Protein AF-0000000084943148 (afdb_homodimer)

Sequence (348 aa):
MSKEKEITFALPVKDDAKALLDYSKKVGSETDFLSFGAEGLRYSVAQEELFIESLYENENQYMLLAKDGDAIIAVGSIAGSLHTKFSHRGELGISVLKSYWGQGIATVMMEEMLDWVREYSTLSRVELEVVAINKKARHLYEKCGFEEEGRLKNGVKIGDGYEDIVLMAKMIERMSKEKEITFALPVKDDAKALLDYSKKVGSETDFLSFGAEGLRYSVAQEELFIESLYENENQYMLLAKDGDAIIAVGSIAGSLHTKFSHRGELGISVLKSYWGQGIATVMMEEMLDWVREYSTLSRVELEVVAINKKARHLYEKCGFEEEGRLKNGVKIGDGYEDIVLMAKMIER

Secondary structure (DSSP, 8-state):
------EEEE---GGGHHHHHHHHHHHHTT-SSSSS-TT-----HHHHHHHHHHHTT-TTEEEEEEEETTEEEEEEEEEE-SSGGGTTEEEEEEEE-GGGTTSSHHHHHHHHHHHHHHHH---SEEEEEEETT-HHHHHHHHHTT-EEEEEEEEEEEETTEEEEEEEEEEE---/------EEEE---GGGHHHHHHHHHHHHTT-SSSSS-TT-----HHHHHHHHHHHTT-TTEEEEEEEETTEEEEEEEEEE-SSGGGTTEEEEEEEE-GGGTTSSHHHHHHHHHHHHHHHH---SEEEEEEETT-HHHHHHHHHTT-EEEEEEEEEEEETTEEEEEEEEEEE---

Solvent-accessible surface area (backbone atoms only — not comparable to full-atom values): 18738 Å² total; per-residue (Å²): 125,85,72,75,78,64,70,44,76,46,68,76,53,56,87,42,24,57,59,51,48,52,39,34,22,52,44,17,61,68,46,84,78,53,88,44,38,56,78,22,63,94,63,52,53,70,56,39,24,52,50,53,57,51,33,78,75,37,57,40,36,46,56,42,34,32,22,56,79,90,42,69,46,30,45,34,39,31,51,34,44,87,45,79,44,36,33,39,35,24,42,48,49,72,50,62,33,72,94,56,62,93,66,55,57,67,58,54,50,49,53,53,51,51,50,45,39,74,74,65,33,68,41,40,31,42,30,36,76,41,47,59,84,45,54,68,61,51,50,54,41,44,74,72,58,33,39,78,38,32,45,40,77,63,51,31,51,50,92,96,44,62,38,36,25,33,31,31,35,31,78,54,86,129,124,85,72,76,79,65,70,44,75,43,69,76,51,57,86,42,25,58,58,49,46,53,39,35,23,53,43,18,62,71,45,82,77,52,90,46,38,56,77,23,63,94,64,51,55,68,55,39,24,53,47,50,57,50,34,79,75,37,55,39,36,46,55,42,32,32,22,57,76,88,42,69,46,30,45,34,38,32,51,33,44,87,45,79,45,37,32,40,34,23,42,47,50,73,48,63,31,73,94,56,62,92,68,55,56,67,57,53,50,49,54,53,52,52,49,44,39,72,74,65,34,68,41,41,31,41,31,34,76,40,46,60,84,45,53,68,61,52,50,53,42,44,73,71,58,33,39,80,38,29,47,40,78,62,51,31,52,50,92,95,45,63,38,38,25,33,32,31,36,33,77,53,86,128

Radius of gyration: 22.02 Å; Cα contacts (8 Å, |Δi|>4): 675; chains: 2; bounding box: 45×86×47 Å

Structure (mmCIF, N/CA/C/O backbone):
data_AF-0000000084943148-model_v1
#
loop_
_entity.id
_entity.type
_entity.pdbx_description
1 polymer 'Acetyltransferase, GNAT family'
#
loop_
_atom_site.group_PDB
_atom_site.id
_atom_site.type_symbol
_atom_site.label_atom_id
_atom_site.label_alt_id
_atom_site.label_comp_id
_atom_site.label_asym_id
_atom_site.label_entity_id
_atom_site.label_seq_id
_atom_site.pdbx_PDB_ins_code
_atom_site.Cartn_x
_atom_site.Cartn_y
_atom_site.Cartn_z
_atom_site.occupancy
_atom_site.B_iso_or_equiv
_atom_site.auth_seq_id
_atom_site.auth_comp_id
_atom_site.auth_asym_id
_atom_site.auth_atom_id
_atom_site.pdbx_PDB_model_num
ATOM 1 N N . MET A 1 1 ? 0.727 43.719 20.5 1 36 1 MET A N 1
ATOM 2 C CA . MET A 1 1 ? -0.333 42.719 20.609 1 36 1 MET A CA 1
ATOM 3 C C . MET A 1 1 ? 0.003 41.469 19.797 1 36 1 MET A C 1
ATOM 5 O O . MET A 1 1 ? 0.307 41.562 18.609 1 36 1 MET A O 1
ATOM 9 N N . SER A 1 2 ? 0.669 40.469 20.219 1 42.06 2 SER A N 1
ATOM 10 C CA . SER A 1 2 ? 1.187 39.281 19.516 1 42.06 2 SER A CA 1
ATOM 11 C C . SER A 1 2 ? 0.165 38.75 18.531 1 42.06 2 SER A C 1
ATOM 13 O O . SER A 1 2 ? -0.98 38.469 18.906 1 42.06 2 SER A O 1
ATOM 15 N N . LYS A 1 3 ? -0.027 39.281 17.359 1 47.97 3 LYS A N 1
ATOM 16 C CA . LYS A 1 3 ? -1.063 39.094 16.344 1 47.97 3 LYS A CA 1
ATOM 17 C C . LYS A 1 3 ? -1.559 37.656 16.328 1 47.97 3 LYS A C 1
ATOM 19 O O . LYS A 1 3 ? -0.78 36.719 16.094 1 47.97 3 LYS A O 1
ATOM 24 N N . GLU A 1 4 ? -2.479 37.219 17.031 1 53.97 4 GLU A N 1
ATOM 25 C CA . GLU A 1 4 ? -3.117 35.938 17.156 1 53.97 4 GLU A CA 1
ATOM 26 C C . GLU A 1 4 ? -3.258 35.25 15.805 1 53.97 4 GLU A C 1
ATOM 28 O O . GLU A 1 4 ? -3.832 35.812 14.867 1 53.97 4 GLU A O 1
ATOM 33 N N . LYS A 1 5 ? -2.117 34.625 15.32 1 65.06 5 LYS A N 1
ATOM 34 C CA . LYS A 1 5 ? -2.104 33.969 14.016 1 65.06 5 LYS A CA 1
ATOM 35 C C . LYS A 1 5 ? -3.41 33.219 13.766 1 65.06 5 LYS A C 1
ATOM 37 O O . LYS A 1 5 ? -3.854 32.438 14.602 1 65.06 5 LYS A O 1
ATOM 42 N N . GLU A 1 6 ? -4.199 33.781 13 1 87.44 6 GLU A N 1
ATOM 43 C CA . GLU A 1 6 ? -5.469 33.125 12.695 1 87.44 6 GLU A CA 1
ATOM 44 C C . GLU A 1 6 ? -5.277 31.984 11.695 1 87.44 6 GLU A C 1
ATOM 46 O O . GLU A 1 6 ? -5.141 32.219 10.492 1 87.44 6 GLU A O 1
ATOM 51 N N . ILE A 1 7 ? -4.996 30.844 12.141 1 95 7 ILE A N 1
ATOM 52 C CA .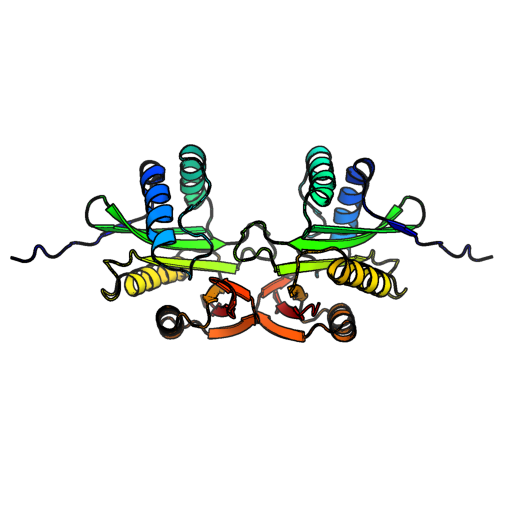 ILE A 1 7 ? -4.883 29.656 11.312 1 95 7 ILE A CA 1
ATOM 53 C C . ILE A 1 7 ? -6.262 29.266 10.773 1 95 7 ILE A C 1
ATOM 55 O O . ILE A 1 7 ? -7.242 29.25 11.523 1 95 7 ILE A O 1
ATOM 59 N N . THR A 1 8 ? -6.359 29.156 9.453 1 96.88 8 THR A N 1
ATOM 60 C CA . THR A 1 8 ? -7.605 28.734 8.82 1 96.88 8 THR A CA 1
ATOM 61 C C . THR A 1 8 ? -7.461 27.344 8.211 1 96.88 8 THR A C 1
ATOM 63 O O . THR A 1 8 ? -6.355 26.922 7.848 1 96.88 8 THR A O 1
ATOM 66 N N . PHE A 1 9 ? -8.555 26.625 8.133 1 97.75 9 PHE A N 1
ATOM 67 C CA . PHE A 1 9 ? -8.617 25.297 7.516 1 97.75 9 PHE A CA 1
ATOM 68 C C . PHE A 1 9 ? -9.5 25.328 6.273 1 97.75 9 PHE A C 1
ATOM 70 O O . PHE A 1 9 ? -10.586 25.922 6.293 1 97.75 9 PHE A O 1
ATOM 77 N N . ALA A 1 10 ? -9.016 24.766 5.223 1 97.19 10 ALA A N 1
ATOM 78 C CA . ALA A 1 10 ? -9.75 24.859 3.965 1 97.19 10 ALA A CA 1
ATOM 79 C C . ALA A 1 10 ? -9.453 23.656 3.07 1 97.19 10 ALA A C 1
ATOM 81 O O . ALA A 1 10 ? -8.414 23 3.219 1 97.19 10 ALA A O 1
ATOM 82 N N . LEU A 1 11 ? -10.359 23.375 2.148 1 97.81 11 LEU A N 1
ATOM 83 C CA . LEU A 1 11 ? -10.094 22.438 1.07 1 97.81 11 LEU A CA 1
ATOM 84 C C . LEU A 1 11 ? -9.172 23.047 0.021 1 97.81 11 LEU A C 1
ATOM 86 O O . LEU A 1 11 ? -9.242 24.25 -0.237 1 97.81 11 LEU A O 1
ATOM 90 N N . PRO A 1 12 ? -8.32 22.219 -0.543 1 98.31 12 PRO A N 1
ATOM 91 C CA . PRO A 1 12 ? -7.449 22.781 -1.576 1 98.31 12 PRO A CA 1
ATOM 92 C C . PRO A 1 12 ? -8.211 23.156 -2.848 1 98.31 12 PRO A C 1
ATOM 94 O O . PRO A 1 12 ? -9.242 22.562 -3.152 1 98.31 12 PRO A O 1
ATOM 97 N N . VAL A 1 13 ? -7.719 24.156 -3.516 1 97 13 VAL A N 1
ATOM 98 C CA . VAL A 1 13 ? -8.164 24.516 -4.859 1 97 13 VAL A CA 1
ATOM 99 C C . VAL A 1 13 ? -6.992 24.406 -5.836 1 97 13 VAL A C 1
ATOM 101 O O . VAL A 1 13 ? -5.832 24.312 -5.418 1 97 13 VAL A O 1
ATOM 104 N N . LYS A 1 14 ? -7.305 24.406 -7.086 1 96.19 14 LYS A N 1
ATOM 105 C CA . LYS A 1 14 ? -6.293 24.203 -8.125 1 96.19 14 LYS A CA 1
ATOM 106 C C . LYS A 1 14 ? -5.133 25.188 -7.953 1 96.19 14 LYS A C 1
ATOM 108 O O . LYS A 1 14 ? -3.979 24.828 -8.203 1 96.19 14 LYS A O 1
ATOM 113 N N . ASP A 1 15 ? -5.383 26.375 -7.523 1 96.44 15 ASP A N 1
ATOM 114 C CA . ASP A 1 15 ? -4.375 27.422 -7.406 1 96.44 15 ASP A CA 1
ATOM 115 C C . ASP A 1 15 ? -3.438 27.156 -6.23 1 96.44 15 ASP A C 1
ATOM 117 O O . ASP A 1 15 ? -2.393 27.797 -6.102 1 96.44 15 ASP A O 1
ATOM 121 N N . ASP A 1 16 ? -3.746 26.141 -5.426 1 98 16 ASP A N 1
ATOM 122 C CA . ASP A 1 16 ? -2.896 25.766 -4.301 1 98 16 ASP A CA 1
ATOM 123 C C . ASP A 1 16 ? -1.789 24.812 -4.738 1 98 16 ASP A C 1
ATOM 125 O O . ASP A 1 16 ? -0.881 24.5 -3.963 1 98 16 ASP A O 1
ATOM 129 N N . ALA A 1 17 ? -1.769 24.359 -5.984 1 98.31 17 ALA A N 1
ATOM 130 C CA . ALA A 1 17 ? -0.923 23.266 -6.453 1 98.31 17 ALA A CA 1
ATOM 131 C C . ALA A 1 17 ? 0.553 23.578 -6.223 1 98.31 17 ALA A C 1
ATOM 133 O O . ALA A 1 17 ? 1.275 22.781 -5.617 1 98.31 17 ALA A O 1
ATOM 134 N N . LYS A 1 18 ? 0.967 24.734 -6.645 1 98 18 LYS A N 1
ATOM 135 C CA . LYS A 1 18 ? 2.373 25.094 -6.492 1 98 18 LYS A CA 1
ATOM 136 C C . LYS A 1 18 ? 2.758 25.203 -5.016 1 98 18 LYS A C 1
ATOM 138 O O . LYS A 1 18 ? 3.812 24.703 -4.613 1 98 18 LYS A O 1
ATOM 143 N N . ALA A 1 19 ? 1.963 25.844 -4.254 1 98.25 19 ALA A N 1
ATOM 144 C CA . ALA A 1 19 ? 2.229 26 -2.828 1 98.25 19 ALA A CA 1
ATOM 145 C C . ALA A 1 19 ? 2.281 24.656 -2.119 1 98.25 19 ALA A C 1
ATOM 147 O O . ALA A 1 19 ? 3.062 24.469 -1.185 1 98.25 19 ALA A O 1
ATOM 148 N N . LEU A 1 20 ? 1.466 23.75 -2.561 1 98.5 20 LEU A N 1
ATOM 149 C CA . LEU A 1 20 ? 1.449 22.406 -1.987 1 98.5 20 LEU A CA 1
ATOM 150 C C . LEU A 1 20 ? 2.758 21.672 -2.271 1 98.5 20 LEU A C 1
ATOM 152 O O . LEU A 1 20 ? 3.307 21.016 -1.39 1 98.5 20 LEU A O 1
ATOM 156 N N . LEU A 1 21 ? 3.211 21.781 -3.469 1 98.31 21 LEU A N 1
ATOM 157 C CA . LEU A 1 21 ? 4.469 21.141 -3.838 1 98.31 21 LEU A CA 1
ATOM 158 C C . LEU A 1 21 ? 5.637 21.75 -3.078 1 98.31 21 LEU A C 1
ATOM 160 O O . LEU A 1 21 ? 6.527 21.047 -2.613 1 98.31 21 LEU A O 1
ATOM 164 N N . ASP A 1 22 ? 5.613 23.078 -2.939 1 98 22 ASP A N 1
ATOM 165 C CA . ASP A 1 22 ? 6.637 23.75 -2.146 1 98 22 ASP A CA 1
ATOM 166 C C . ASP A 1 22 ? 6.574 23.312 -0.685 1 98 22 ASP A C 1
ATOM 168 O O . ASP A 1 22 ? 7.613 23.094 -0.057 1 98 22 ASP A O 1
ATOM 172 N N . TYR A 1 23 ? 5.41 23.25 -0.218 1 98.62 23 TYR A N 1
ATOM 173 C CA . TYR A 1 23 ? 5.195 22.766 1.142 1 98.62 23 TYR A CA 1
ATOM 174 C C . TYR A 1 23 ? 5.809 21.375 1.332 1 98.62 23 TYR A C 1
ATOM 176 O O . TYR A 1 23 ? 6.469 21.125 2.342 1 98.62 23 TYR A O 1
ATOM 184 N N . SER A 1 24 ? 5.543 20.453 0.374 1 98.38 24 SER A N 1
ATOM 185 C CA . SER A 1 24 ? 6.031 19.078 0.496 1 98.38 24 SER A CA 1
ATOM 186 C C . SER A 1 24 ? 7.555 19.047 0.594 1 98.38 24 SER A C 1
ATOM 188 O O . SER A 1 24 ? 8.117 18.25 1.353 1 98.38 24 SER A O 1
ATOM 190 N N . LYS A 1 25 ? 8.25 19.906 -0.114 1 97.94 25 LYS A N 1
ATOM 191 C CA . LYS A 1 25 ? 9.711 19.984 -0.043 1 97.94 25 LYS A CA 1
ATOM 192 C C . LYS A 1 25 ? 10.172 20.469 1.328 1 97.94 25 LYS A C 1
ATOM 194 O O . LYS A 1 25 ? 11.102 19.906 1.912 1 97.94 25 LYS A O 1
ATOM 199 N N . LYS A 1 26 ? 9.484 21.453 1.778 1 98.44 26 LYS A N 1
ATOM 200 C CA . LYS A 1 26 ? 9.852 22.047 3.066 1 98.44 26 LYS A CA 1
ATOM 201 C C . LYS A 1 26 ? 9.625 21.047 4.203 1 98.44 26 LYS A C 1
ATOM 203 O O . LYS A 1 26 ? 10.547 20.75 4.969 1 98.44 26 LYS A O 1
ATOM 208 N N . VAL A 1 27 ? 8.453 20.547 4.27 1 98.5 27 VAL A N 1
ATOM 209 C CA . VAL A 1 27 ? 8.133 19.656 5.379 1 98.5 27 VAL A CA 1
ATOM 210 C C . VAL A 1 27 ? 8.961 18.375 5.266 1 98.5 27 VAL A C 1
ATOM 212 O O . VAL A 1 27 ? 9.367 17.797 6.281 1 98.5 27 VAL A O 1
ATOM 215 N N . GLY A 1 28 ? 9.211 17.875 4.051 1 97.62 28 GLY A N 1
ATOM 216 C CA . GLY A 1 28 ? 10.039 16.703 3.826 1 97.62 28 GLY A CA 1
ATOM 217 C C . GLY A 1 28 ? 11.461 16.875 4.332 1 97.62 28 GLY A C 1
ATOM 218 O O . GLY A 1 28 ? 12.141 15.898 4.645 1 97.62 28 GLY A O 1
ATOM 219 N N . SER A 1 29 ? 11.914 18.078 4.426 1 97.44 29 SER A N 1
ATOM 220 C CA . SER A 1 29 ? 13.266 18.375 4.887 1 97.44 29 SER A CA 1
ATOM 221 C C . SER A 1 29 ? 13.312 18.531 6.402 1 97.44 29 SER A C 1
ATOM 223 O O . SER A 1 29 ? 14.391 18.625 6.988 1 97.44 29 SER A O 1
ATOM 225 N N . GLU A 1 30 ? 12.172 18.5 7.031 1 98.06 30 GLU A N 1
ATOM 226 C CA . GLU A 1 30 ? 12.117 18.875 8.445 1 98.06 30 GLU A CA 1
ATOM 227 C C . GLU A 1 30 ? 11.953 17.641 9.32 1 98.06 30 GLU A C 1
ATOM 229 O O . GLU A 1 30 ? 12.055 17.719 10.547 1 98.06 30 GLU A O 1
ATOM 234 N N . THR A 1 31 ? 11.672 16.5 8.742 1 96 31 THR A N 1
ATOM 235 C CA . THR A 1 31 ? 11.453 15.297 9.523 1 96 31 THR A CA 1
ATOM 236 C C . THR A 1 31 ? 11.766 14.055 8.703 1 96 31 THR A C 1
ATOM 238 O O . THR A 1 31 ? 11.68 14.078 7.473 1 96 31 THR A O 1
ATOM 241 N N . ASP A 1 32 ? 12.047 12.945 9.375 1 94.75 32 ASP A N 1
ATOM 242 C CA . ASP A 1 32 ? 12.328 11.672 8.719 1 94.75 32 ASP A CA 1
ATOM 243 C C . ASP A 1 32 ? 11.102 10.758 8.742 1 94.75 32 ASP A C 1
ATOM 245 O O . ASP A 1 32 ? 11.172 9.602 8.32 1 94.75 32 ASP A O 1
ATOM 249 N N . PHE A 1 33 ? 9.961 11.242 9.125 1 96.44 33 PHE A N 1
ATOM 250 C CA . PHE A 1 33 ? 8.828 10.359 9.406 1 96.44 33 PHE A CA 1
ATOM 251 C C . PHE A 1 33 ? 7.828 10.375 8.258 1 96.44 33 PHE A C 1
ATOM 253 O O . PHE A 1 33 ? 6.766 9.758 8.344 1 96.44 33 PHE A O 1
ATOM 260 N N . LEU A 1 34 ? 8.188 11.055 7.215 1 96.69 34 LEU A N 1
ATOM 261 C CA . LEU A 1 34 ? 7.336 11.078 6.035 1 96.69 34 LEU A CA 1
ATOM 262 C C . LEU A 1 34 ? 7.836 10.094 4.984 1 96.69 34 LEU A C 1
ATOM 264 O O . LEU A 1 34 ? 8.977 9.617 5.062 1 96.69 34 LEU A O 1
ATOM 268 N N . SER A 1 35 ? 6.949 9.781 4.055 1 95 35 SER A N 1
ATOM 269 C CA . SER A 1 35 ? 7.293 8.82 3.012 1 95 35 SER A CA 1
ATOM 270 C C . SER A 1 35 ? 8.258 9.422 1.998 1 95 35 SER A C 1
ATOM 272 O O . SER A 1 35 ? 8.852 8.703 1.191 1 95 35 SER A O 1
ATOM 274 N N . PHE A 1 36 ? 8.391 10.719 1.979 1 94.38 36 PHE A N 1
ATOM 275 C CA . PHE A 1 36 ? 9.305 11.445 1.106 1 94.38 36 PHE A CA 1
ATOM 276 C C . PHE A 1 36 ? 10.234 12.336 1.919 1 94.38 36 PHE A C 1
ATOM 278 O O . PHE A 1 36 ? 10.008 12.562 3.109 1 94.38 36 PHE A O 1
ATOM 285 N N . GLY A 1 37 ? 11.32 12.758 1.29 1 94.44 37 GLY A N 1
ATOM 286 C CA . GLY A 1 37 ? 12.281 13.648 1.925 1 94.44 37 GLY A CA 1
ATOM 287 C C . GLY A 1 37 ? 12.273 15.047 1.335 1 94.44 37 GLY A C 1
ATOM 288 O O . GLY A 1 37 ? 11.219 15.57 0.97 1 94.44 37 GLY A O 1
ATOM 289 N N . ALA A 1 38 ? 13.461 15.648 1.31 1 95.19 38 ALA A N 1
ATOM 290 C CA . ALA A 1 38 ? 13.641 17.031 0.897 1 95.19 38 ALA A CA 1
ATOM 291 C C . ALA A 1 38 ? 13.281 17.219 -0.575 1 95.19 38 ALA A C 1
ATOM 293 O O . ALA A 1 38 ? 13.062 18.344 -1.03 1 95.19 38 ALA A O 1
ATOM 294 N N . GLU A 1 39 ? 13.281 16.078 -1.293 1 94 39 GLU A N 1
ATOM 295 C CA . GLU A 1 39 ? 12.906 16.141 -2.703 1 94 39 GLU A CA 1
ATOM 296 C C . GLU A 1 39 ? 11.422 16.453 -2.865 1 94 39 GLU A C 1
ATOM 298 O O . GLU A 1 39 ? 10.977 16.859 -3.939 1 94 39 GLU A O 1
ATOM 303 N N . GLY A 1 40 ? 10.633 16.297 -1.789 1 95.56 40 GLY A N 1
ATOM 304 C CA . GLY A 1 40 ? 9.195 16.5 -1.852 1 95.56 40 GLY A CA 1
ATOM 305 C C . GLY A 1 40 ? 8.492 15.523 -2.773 1 95.56 40 GLY A C 1
ATOM 306 O O . GLY A 1 40 ? 9.016 14.438 -3.045 1 95.56 40 GLY A O 1
ATOM 307 N N . LEU A 1 41 ? 7.215 15.844 -3.088 1 94.19 41 LEU A N 1
ATOM 308 C CA . LEU A 1 41 ? 6.445 15.055 -4.047 1 94.19 41 LEU A CA 1
ATOM 309 C C . LEU A 1 41 ? 6.918 15.312 -5.473 1 94.19 41 LEU A C 1
ATOM 311 O O . LEU A 1 41 ? 7.168 16.469 -5.848 1 94.19 41 LEU A O 1
ATOM 315 N N . ARG A 1 42 ? 7.109 14.305 -6.238 1 89.56 42 ARG A N 1
ATOM 316 C CA . ARG A 1 42 ? 7.676 14.406 -7.582 1 89.56 42 ARG A CA 1
ATOM 317 C C . ARG A 1 42 ? 6.578 14.547 -8.633 1 89.56 42 ARG A C 1
ATOM 319 O O . ARG A 1 42 ? 6.496 13.742 -9.562 1 89.56 42 ARG A O 1
ATOM 326 N N . TYR A 1 43 ? 5.789 15.531 -8.492 1 95.69 43 TYR A N 1
ATOM 327 C CA . TYR A 1 43 ? 4.734 15.859 -9.445 1 95.69 43 TYR A CA 1
ATOM 328 C C . TYR A 1 43 ? 4.965 17.234 -10.07 1 95.69 43 TYR A C 1
ATOM 330 O O . TYR A 1 43 ? 5.594 18.094 -9.461 1 95.69 43 TYR A O 1
ATOM 338 N N . SER A 1 44 ? 4.508 17.406 -11.25 1 97.5 44 SER A N 1
ATOM 339 C CA . SER A 1 44 ? 4.422 18.734 -11.82 1 97.5 44 SER A CA 1
ATOM 340 C C . SER A 1 44 ? 3.24 19.516 -11.242 1 97.5 44 SER A C 1
ATOM 342 O O . SER A 1 44 ? 2.322 18.922 -10.672 1 97.5 44 SER A O 1
ATOM 344 N N . VAL A 1 45 ? 3.311 20.844 -11.398 1 98 45 VAL A N 1
ATOM 345 C CA . VAL A 1 45 ? 2.201 21.672 -10.945 1 98 45 VAL A CA 1
ATOM 346 C C . VAL A 1 45 ? 0.914 21.25 -11.648 1 98 45 VAL A C 1
ATOM 348 O O . VAL A 1 45 ? -0.14 21.141 -11.016 1 98 45 VAL A O 1
ATOM 351 N N . ALA A 1 46 ? 0.995 20.922 -12.945 1 98.06 46 ALA A N 1
ATOM 352 C CA . ALA A 1 46 ? -0.166 20.484 -13.711 1 98.06 46 ALA A CA 1
ATOM 353 C C . ALA A 1 46 ? -0.715 19.172 -13.164 1 98.06 46 ALA A C 1
ATOM 355 O O . ALA A 1 46 ? -1.931 18.984 -13.062 1 98.06 46 ALA A O 1
ATOM 356 N N . GLN A 1 47 ? 0.13 18.25 -12.836 1 97.75 47 GLN A N 1
ATOM 357 C CA . GLN A 1 47 ? -0.277 16.969 -12.25 1 97.75 47 GLN A CA 1
ATOM 358 C C . GLN A 1 47 ? -0.959 17.172 -10.898 1 97.75 47 GLN A C 1
ATOM 360 O O . GLN A 1 47 ? -1.967 16.531 -10.602 1 97.75 47 GLN A O 1
ATOM 365 N N . GLU A 1 48 ? -0.355 18.078 -10.117 1 97.94 48 GLU A N 1
ATOM 366 C CA . GLU A 1 48 ? -0.942 18.375 -8.812 1 97.94 48 GLU A CA 1
ATOM 367 C C . GLU A 1 48 ? -2.311 19.031 -8.961 1 97.94 48 GLU A C 1
ATOM 369 O O . GLU A 1 48 ? -3.223 18.75 -8.18 1 97.94 48 GLU A O 1
ATOM 374 N N . GLU A 1 49 ? -2.471 19.906 -9.891 1 98.06 49 GLU A N 1
ATOM 375 C CA . GLU A 1 49 ? -3.766 20.531 -10.164 1 98.06 49 GLU A CA 1
ATOM 376 C C . GLU A 1 49 ? -4.82 19.469 -10.492 1 98.06 49 GLU A C 1
ATOM 378 O O . GLU A 1 49 ? -5.938 19.516 -9.969 1 98.06 49 GLU A O 1
ATOM 383 N N . LEU A 1 50 ? -4.469 18.578 -11.344 1 97.25 50 LEU A N 1
ATOM 384 C CA . LEU A 1 50 ? -5.387 17.516 -11.727 1 97.25 50 LEU A CA 1
ATOM 385 C C . LEU A 1 50 ? -5.727 16.641 -10.523 1 97.25 50 LEU A C 1
ATOM 387 O O . LEU A 1 50 ? -6.871 16.203 -10.367 1 97.25 50 LEU A O 1
ATOM 391 N N . PHE A 1 51 ? -4.719 16.438 -9.766 1 97.25 51 PHE A N 1
ATOM 392 C CA . PHE A 1 51 ? -4.941 15.641 -8.562 1 97.25 51 PHE A CA 1
ATOM 393 C C . PHE A 1 51 ? -5.945 16.328 -7.641 1 97.25 51 PHE A C 1
ATOM 395 O O . PHE A 1 51 ? -6.902 15.695 -7.184 1 97.25 51 PHE A O 1
ATOM 402 N N . ILE A 1 52 ? -5.734 17.594 -7.379 1 97.81 52 ILE A N 1
ATOM 403 C CA . ILE A 1 52 ? -6.621 18.359 -6.52 1 97.81 52 ILE A CA 1
ATOM 404 C C . ILE A 1 52 ? -8.055 18.281 -7.051 1 97.81 52 ILE A C 1
ATOM 406 O O . ILE A 1 52 ? -8.992 18.047 -6.285 1 97.81 52 ILE A O 1
ATOM 410 N N . GLU A 1 53 ? -8.227 18.359 -8.297 1 96.38 53 GLU A N 1
ATOM 411 C CA . GLU A 1 53 ? -9.555 18.281 -8.906 1 96.38 53 GLU A CA 1
ATOM 412 C C . GLU A 1 53 ? -10.18 16.906 -8.703 1 96.38 53 GLU A C 1
ATOM 414 O O . GLU A 1 53 ? -11.383 16.797 -8.477 1 96.38 53 GLU A O 1
ATOM 419 N N . SER A 1 54 ? -9.398 15.914 -8.758 1 95.75 54 SER A N 1
ATOM 420 C CA . SER A 1 54 ? -9.898 14.547 -8.648 1 95.75 54 SER A CA 1
ATOM 421 C C . SER A 1 54 ? -10.414 14.25 -7.246 1 95.75 54 SER A C 1
ATOM 423 O O . SER A 1 54 ? -11.211 13.328 -7.055 1 95.75 54 SER A O 1
ATOM 425 N N . LEU A 1 55 ? -9.898 15 -6.305 1 95.88 55 LEU A N 1
ATOM 426 C CA . LEU A 1 55 ? -10.32 14.812 -4.922 1 95.88 55 LEU A CA 1
ATOM 427 C C . LEU A 1 55 ? -11.836 14.969 -4.789 1 95.88 55 LEU A C 1
ATOM 429 O O . LEU A 1 55 ? -12.477 14.25 -4.023 1 95.88 55 LEU A O 1
ATOM 433 N N . TYR A 1 56 ? -12.375 15.812 -5.523 1 93.62 56 TYR A N 1
ATOM 434 C CA . TYR A 1 56 ? -13.773 16.203 -5.379 1 93.62 56 TYR A CA 1
ATOM 435 C C . TYR A 1 56 ? -14.688 15.266 -6.16 1 93.62 56 TYR A C 1
ATOM 437 O O . TYR A 1 56 ? -15.914 15.344 -6.051 1 93.62 56 TYR A O 1
ATOM 445 N N . GLU A 1 57 ? -14.109 14.383 -6.832 1 93.44 57 GLU A N 1
ATOM 446 C CA . GLU A 1 57 ? -14.875 13.422 -7.621 1 93.44 57 GLU A CA 1
ATOM 447 C C . GLU A 1 57 ? -14.984 12.078 -6.906 1 93.44 57 GLU A C 1
ATOM 449 O O . GLU A 1 57 ? -15.648 11.164 -7.395 1 93.44 57 GLU A O 1
ATOM 454 N N . ASN A 1 58 ? -14.344 11.953 -5.84 1 94 58 ASN A N 1
ATOM 455 C CA . ASN A 1 58 ? -14.289 10.68 -5.121 1 94 58 ASN A CA 1
ATOM 456 C C . ASN A 1 58 ? -14.773 10.828 -3.684 1 94 58 ASN A C 1
ATOM 458 O O . ASN A 1 58 ? -14.383 11.766 -2.986 1 94 58 ASN A O 1
ATOM 462 N N . GLU A 1 59 ? -15.492 9.922 -3.236 1 96.19 59 GLU A N 1
ATOM 463 C CA . GLU A 1 59 ? -16.062 9.984 -1.894 1 96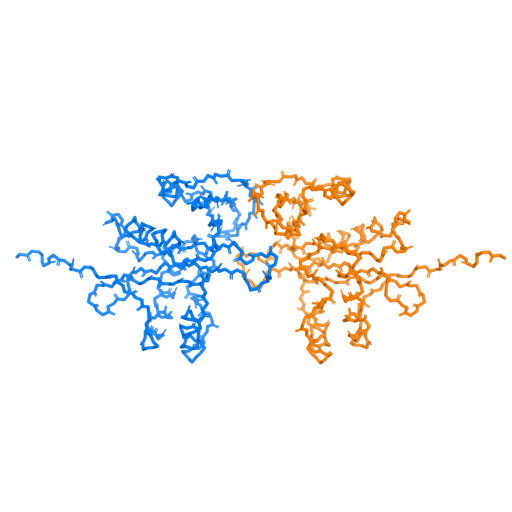.19 59 GLU A CA 1
ATOM 464 C C . GLU A 1 59 ? -15.141 9.32 -0.872 1 96.19 59 GLU A C 1
ATOM 466 O O . GLU A 1 59 ? -15.484 9.219 0.307 1 96.19 59 GLU A O 1
ATOM 471 N N . ASN A 1 60 ? -14.023 8.812 -1.32 1 98 60 ASN A N 1
ATOM 472 C CA . ASN A 1 60 ? -13.094 8.203 -0.377 1 98 60 ASN A CA 1
ATOM 473 C C . ASN A 1 60 ? -11.727 8.883 -0.419 1 98 60 ASN A C 1
ATOM 475 O O . ASN A 1 60 ? -10.727 8.297 -0.002 1 98 60 ASN A O 1
ATOM 479 N N . GLN A 1 61 ? -11.688 10.047 -1.031 1 98 61 GLN A N 1
ATOM 480 C CA . GLN A 1 61 ? -10.492 10.883 -1.06 1 98 61 GLN A CA 1
ATOM 481 C C . GLN A 1 61 ? -10.766 12.258 -0.465 1 98 61 GLN A C 1
ATOM 483 O O . GLN A 1 61 ? -11.82 12.844 -0.713 1 98 61 GLN A O 1
ATOM 488 N N . TYR A 1 62 ? -9.805 12.719 0.32 1 98.19 62 TYR A N 1
ATOM 489 C CA . TYR A 1 62 ? -9.992 13.984 1.027 1 98.19 62 TYR A CA 1
ATOM 490 C C . TYR A 1 62 ? -8.648 14.641 1.328 1 98.19 62 TYR A C 1
ATOM 492 O O . TYR A 1 62 ? -7.645 13.953 1.535 1 98.19 62 TYR A O 1
ATOM 500 N N . MET A 1 63 ? -8.633 15.945 1.29 1 98.75 63 MET A N 1
ATOM 501 C CA . MET A 1 63 ? -7.465 16.703 1.714 1 98.75 63 MET A CA 1
ATOM 502 C C . MET A 1 63 ? -7.879 17.984 2.432 1 98.75 63 MET A C 1
ATOM 504 O O . MET A 1 63 ? -8.812 18.656 2.01 1 98.75 63 MET A O 1
ATOM 508 N N . LEU A 1 64 ? -7.203 18.266 3.482 1 98.75 64 LEU A N 1
ATOM 509 C CA . LEU A 1 64 ? -7.434 19.469 4.293 1 98.75 64 LEU A CA 1
ATOM 510 C C . LEU A 1 64 ? -6.141 20.25 4.484 1 98.75 64 LEU A C 1
ATOM 512 O O . LEU A 1 64 ? -5.094 19.672 4.785 1 98.75 64 LEU A O 1
ATOM 516 N N . LEU A 1 65 ? -6.246 21.531 4.246 1 98.81 65 LEU A N 1
ATOM 517 C CA . LEU A 1 65 ? -5.102 22.422 4.453 1 98.81 65 LEU A CA 1
ATOM 518 C C . LEU A 1 65 ? -5.293 23.266 5.707 1 98.81 65 LEU A C 1
ATOM 520 O O . LEU A 1 65 ? -6.402 23.734 5.988 1 98.81 65 LEU A O 1
ATOM 524 N N . ALA A 1 66 ? -4.258 23.438 6.438 1 98.75 66 ALA A N 1
ATOM 525 C CA . ALA A 1 66 ? -4.164 24.547 7.387 1 98.75 66 ALA A CA 1
ATOM 526 C C . ALA A 1 66 ? -3.307 25.672 6.828 1 98.75 66 ALA A C 1
ATOM 528 O O . ALA A 1 66 ? -2.227 25.422 6.281 1 98.75 66 ALA A O 1
ATOM 529 N N . LYS A 1 67 ? -3.793 26.875 6.992 1 98 67 LYS A N 1
ATOM 530 C CA . LYS A 1 67 ? -3.098 28.016 6.418 1 98 67 LYS A CA 1
ATOM 531 C C . LYS A 1 67 ? -2.887 29.109 7.461 1 98 67 LYS A C 1
ATOM 533 O O . LYS A 1 67 ? -3.77 29.375 8.281 1 98 67 LYS A O 1
ATOM 538 N N . ASP A 1 68 ? -1.733 29.641 7.48 1 97.06 68 ASP A N 1
ATOM 539 C CA . ASP A 1 68 ? -1.418 30.922 8.133 1 97.06 68 ASP A CA 1
ATOM 540 C C . ASP A 1 68 ? -1.305 32.031 7.109 1 97.06 68 ASP A C 1
ATOM 542 O O . ASP A 1 68 ? -0.274 32.188 6.449 1 97.06 68 ASP A O 1
ATOM 546 N N . GLY A 1 69 ? -2.381 32.812 7.004 1 92.62 69 GLY A N 1
ATOM 547 C CA . GLY A 1 69 ? -2.5 33.656 5.824 1 92.62 69 GLY A CA 1
ATOM 548 C C . GLY A 1 69 ? -2.586 32.844 4.531 1 92.62 69 GLY A C 1
ATOM 549 O O . GLY A 1 69 ? -3.451 31.984 4.383 1 92.62 69 GLY A O 1
ATOM 550 N N . ASP A 1 70 ? -1.63 33.062 3.641 1 90.5 70 ASP A N 1
ATOM 551 C CA . ASP A 1 70 ? -1.646 32.375 2.361 1 90.5 70 ASP A CA 1
ATOM 552 C C . ASP A 1 70 ? -0.696 31.172 2.385 1 90.5 70 ASP A C 1
ATOM 554 O O . ASP A 1 70 ? -0.682 30.359 1.45 1 90.5 70 ASP A O 1
ATOM 558 N N . ALA A 1 71 ? -0.035 31.047 3.469 1 96.12 71 ALA A N 1
ATOM 559 C CA . ALA A 1 71 ? 0.971 30 3.543 1 96.12 71 ALA A CA 1
ATOM 560 C C . ALA A 1 71 ? 0.359 28.688 4.035 1 96.12 71 ALA A C 1
ATOM 562 O O . ALA A 1 71 ? -0.326 28.672 5.062 1 96.12 71 ALA A O 1
ATOM 563 N N . ILE A 1 72 ? 0.536 27.641 3.307 1 98.56 72 ILE A N 1
ATOM 564 C CA . ILE A 1 72 ? 0.157 26.312 3.781 1 98.56 72 ILE A CA 1
ATOM 565 C C . ILE A 1 72 ? 1.12 25.859 4.875 1 98.56 72 ILE A C 1
ATOM 567 O O . ILE A 1 72 ? 2.334 25.812 4.664 1 98.56 72 ILE A O 1
ATOM 571 N N . ILE A 1 73 ? 0.583 25.484 6.043 1 98.56 73 ILE A N 1
ATOM 572 C CA . ILE A 1 73 ? 1.468 25.172 7.16 1 98.56 73 ILE A CA 1
ATOM 573 C C . ILE A 1 73 ? 1.239 23.734 7.613 1 98.56 73 ILE A C 1
ATOM 575 O O . ILE A 1 73 ? 2.025 23.188 8.391 1 98.56 73 ILE A O 1
ATOM 579 N N . ALA A 1 74 ? 0.168 23.109 7.156 1 98.88 74 ALA A N 1
ATOM 580 C CA . ALA A 1 74 ? -0.124 21.703 7.426 1 98.88 74 ALA A CA 1
ATOM 581 C C . ALA A 1 74 ? -1.013 21.109 6.34 1 98.88 74 ALA A C 1
ATOM 583 O O . ALA A 1 74 ? -1.796 21.828 5.707 1 98.88 74 ALA A O 1
ATOM 584 N N . VAL A 1 75 ? -0.838 19.859 6.102 1 98.81 75 VAL A N 1
ATOM 585 C CA . VAL A 1 75 ? -1.646 19.125 5.133 1 98.81 75 VAL A CA 1
ATOM 586 C C . VAL A 1 75 ? -2.1 17.797 5.738 1 98.81 75 VAL A C 1
ATOM 588 O O . VAL A 1 75 ? -1.297 17.078 6.332 1 98.81 75 VAL A O 1
ATOM 591 N N . GLY A 1 76 ? -3.324 17.516 5.727 1 98.69 76 GLY A N 1
ATOM 592 C CA . GLY A 1 76 ? -3.922 16.219 6 1 98.69 76 GLY A CA 1
ATOM 593 C C . GLY A 1 76 ? -4.574 15.602 4.781 1 98.69 76 GLY A C 1
ATOM 594 O O . GLY A 1 76 ? -5.199 16.297 3.979 1 98.69 76 GLY A O 1
ATOM 595 N N . SER A 1 77 ? -4.391 14.352 4.68 1 98.56 77 SER A N 1
ATOM 596 C CA . SER A 1 77 ? -4.988 13.68 3.529 1 98.56 77 SER A CA 1
ATOM 597 C C . SER A 1 77 ? -5.551 12.32 3.914 1 98.56 77 SER A C 1
ATOM 599 O O . SER A 1 77 ? -5.102 11.711 4.883 1 98.56 77 SER A O 1
ATOM 601 N N . ILE A 1 78 ? -6.598 11.906 3.279 1 98.69 78 ILE A N 1
ATOM 602 C CA . ILE A 1 78 ? -7.152 10.562 3.277 1 98.69 78 ILE A CA 1
ATOM 603 C C . ILE A 1 78 ? -7.219 10.031 1.846 1 98.69 78 ILE A C 1
ATOM 605 O O . ILE A 1 78 ? -7.84 10.648 0.979 1 98.69 78 ILE A O 1
ATOM 609 N N . ALA A 1 79 ? -6.543 8.961 1.626 1 98.12 79 ALA A N 1
ATOM 610 C CA . ALA A 1 79 ? -6.52 8.336 0.306 1 98.12 79 ALA A CA 1
ATOM 611 C C . ALA A 1 79 ? -7.18 6.961 0.339 1 98.12 79 ALA A C 1
ATOM 613 O O . ALA A 1 79 ? -6.641 6.016 0.925 1 98.12 79 ALA A O 1
ATOM 614 N N . GLY A 1 80 ? -8.281 6.844 -0.308 1 97.69 80 GLY A N 1
ATOM 615 C CA . GLY A 1 80 ? -8.953 5.562 -0.46 1 97.69 80 GLY A CA 1
ATOM 616 C C . GLY A 1 80 ? -8.5 4.793 -1.686 1 97.69 80 GLY A C 1
ATOM 617 O O . GLY A 1 80 ? -7.996 5.379 -2.645 1 97.69 80 GLY A O 1
ATOM 618 N N . SER A 1 81 ? -8.656 3.494 -1.615 1 94.69 81 SER A N 1
ATOM 619 C CA . SER A 1 81 ? -8.312 2.656 -2.758 1 94.69 81 SER A CA 1
ATOM 620 C C . SER A 1 81 ? -9.344 2.787 -3.875 1 94.69 81 SER A C 1
ATOM 622 O O . SER A 1 81 ? -10.539 2.914 -3.609 1 94.69 81 SER A O 1
ATOM 624 N N . LEU A 1 82 ? -8.828 2.709 -5.07 1 89 82 LEU A N 1
ATOM 625 C CA . LEU A 1 82 ? -9.727 2.717 -6.219 1 89 82 LEU A CA 1
ATOM 626 C C . LEU A 1 82 ? -10.195 1.304 -6.551 1 89 82 LEU A C 1
ATOM 628 O O . LEU A 1 82 ? -11.133 1.124 -7.34 1 89 82 LEU A O 1
ATOM 632 N N . HIS A 1 83 ? -9.578 0.335 -5.953 1 91.62 83 HIS A N 1
ATOM 633 C CA . HIS A 1 83 ? -10.016 -1.043 -6.137 1 91.62 83 HIS A CA 1
ATOM 634 C C . HIS A 1 83 ? -11.258 -1.338 -5.301 1 91.62 83 HIS A C 1
ATOM 636 O O . HIS A 1 83 ? -11.266 -1.111 -4.086 1 91.62 83 HIS A O 1
ATOM 642 N N . THR A 1 84 ? -12.281 -1.896 -5.93 1 92.38 84 THR A N 1
ATOM 643 C CA . THR A 1 84 ? -13.586 -2.08 -5.32 1 92.38 84 THR A CA 1
ATOM 644 C C . THR A 1 84 ? -13.477 -2.885 -4.027 1 92.38 84 THR A C 1
ATOM 646 O O . THR A 1 84 ? -14.148 -2.584 -3.041 1 92.38 84 THR A O 1
ATOM 649 N N . LYS A 1 85 ? -12.594 -3.855 -3.984 1 96 85 LYS A N 1
ATOM 650 C CA . LYS A 1 85 ? -12.461 -4.738 -2.828 1 96 85 LYS A CA 1
ATOM 651 C C . LYS A 1 85 ? -11.867 -3.996 -1.634 1 96 85 LYS A C 1
ATOM 653 O O . LYS A 1 85 ? -11.945 -4.473 -0.499 1 96 85 LYS A O 1
ATOM 658 N N . PHE A 1 86 ? -11.281 -2.846 -1.903 1 97.69 86 PHE A N 1
ATOM 659 C CA . PHE A 1 86 ? -10.562 -2.139 -0.848 1 97.69 86 PHE A CA 1
ATOM 660 C C . PHE A 1 86 ? -11.086 -0.713 -0.704 1 97.69 86 PHE A C 1
ATOM 662 O O . PHE A 1 86 ? -10.508 0.091 0.032 1 97.69 86 PHE A O 1
ATOM 669 N N . SER A 1 87 ? -12.156 -0.346 -1.392 1 96.88 87 SER A N 1
ATOM 670 C CA . SER A 1 87 ? -12.617 1.034 -1.502 1 96.88 87 SER A CA 1
ATOM 671 C C . SER A 1 87 ? -13.156 1.544 -0.169 1 96.88 87 SER A C 1
ATOM 673 O O . SER A 1 87 ? -13.328 2.75 0.015 1 96.88 87 SER A O 1
ATOM 675 N N . HIS A 1 88 ? -13.445 0.642 0.771 1 97.62 88 HIS A N 1
ATOM 676 C CA . HIS A 1 88 ? -13.953 1.016 2.084 1 97.62 88 HIS A CA 1
ATOM 677 C C . HIS A 1 88 ? -12.828 1.448 3.014 1 97.62 88 HIS A C 1
ATOM 679 O O . HIS A 1 88 ? -13.078 1.893 4.137 1 97.62 88 HIS A O 1
ATOM 685 N N . ARG A 1 89 ? -11.555 1.305 2.578 1 98.5 89 ARG A N 1
ATOM 686 C CA . ARG A 1 89 ? -10.367 1.647 3.359 1 98.5 89 ARG A CA 1
ATOM 687 C C . ARG A 1 89 ? -9.805 2.998 2.934 1 98.5 89 ARG A C 1
ATOM 689 O O . ARG A 1 89 ? -9.719 3.291 1.74 1 98.5 89 ARG A O 1
ATOM 696 N N . GLY A 1 90 ? -9.414 3.795 3.871 1 98.62 90 GLY A N 1
ATOM 697 C CA . GLY A 1 90 ? -8.734 5.051 3.604 1 98.62 90 GLY A CA 1
ATOM 698 C C . GLY A 1 90 ? -7.465 5.227 4.418 1 98.62 90 GLY A C 1
ATOM 699 O O . GLY A 1 90 ? -7.469 5.035 5.633 1 98.62 90 GLY A O 1
ATOM 700 N N . GLU A 1 91 ? -6.387 5.508 3.781 1 98.81 91 GLU A N 1
ATOM 701 C CA . GLU A 1 91 ? -5.129 5.793 4.465 1 98.81 91 GLU A CA 1
ATOM 702 C C . GLU A 1 91 ? -5.016 7.27 4.824 1 98.81 91 GLU A C 1
ATOM 704 O O . GLU A 1 91 ? -5.141 8.133 3.953 1 98.81 91 GLU A O 1
ATOM 709 N N . LEU A 1 92 ? -4.758 7.523 6.07 1 98.69 92 LEU A N 1
ATOM 710 C CA . LEU A 1 92 ? -4.707 8.891 6.59 1 98.69 92 LEU A CA 1
ATOM 711 C C . LEU A 1 92 ? -3.268 9.297 6.891 1 98.69 92 LEU A C 1
ATOM 713 O O . LEU A 1 92 ? -2.49 8.508 7.426 1 98.69 92 LEU A O 1
ATOM 717 N N . GLY A 1 93 ? -2.947 10.516 6.543 1 98.31 93 GLY A N 1
ATOM 718 C CA . GLY A 1 93 ? -1.68 11.133 6.906 1 98.31 93 GLY A CA 1
ATOM 719 C C . GLY A 1 93 ? -1.804 12.609 7.211 1 98.31 93 GLY A C 1
ATOM 720 O O . GLY A 1 93 ? -2.648 13.305 6.637 1 98.31 93 GLY A O 1
ATOM 721 N N . ILE A 1 94 ? -0.969 13.086 8.07 1 98.38 94 ILE A N 1
ATOM 722 C CA . ILE A 1 94 ? -0.921 14.5 8.422 1 98.38 94 ILE A CA 1
ATOM 723 C C . ILE A 1 94 ? 0.532 14.953 8.562 1 98.38 94 ILE A C 1
ATOM 725 O O . ILE A 1 94 ? 1.364 14.227 9.109 1 98.38 94 ILE A O 1
ATOM 729 N N . SER A 1 95 ? 0.793 16.078 8.086 1 98.5 95 SER A N 1
ATOM 730 C CA . SER A 1 95 ? 2.084 16.719 8.289 1 98.5 95 SER A CA 1
ATOM 731 C C . SER A 1 95 ? 1.911 18.188 8.672 1 98.5 95 SER A C 1
ATOM 733 O O . SER A 1 95 ? 0.98 18.859 8.203 1 98.5 95 SER A O 1
ATOM 735 N N . VAL A 1 96 ? 2.742 18.672 9.531 1 98.44 96 VAL A N 1
ATOM 736 C CA . VAL A 1 96 ? 2.771 20.062 10.008 1 98.44 96 VAL A CA 1
ATOM 737 C C . VAL A 1 96 ? 4.199 20.594 9.938 1 98.44 96 VAL A C 1
ATOM 739 O O . VAL A 1 96 ? 5.148 19.906 10.312 1 98.44 96 VAL A O 1
ATOM 742 N N . LEU A 1 97 ? 4.324 21.812 9.445 1 98.56 97 LEU A N 1
ATOM 743 C CA . LEU A 1 97 ? 5.648 22.422 9.461 1 98.56 97 LEU A CA 1
ATOM 744 C C . LEU A 1 97 ? 6.203 22.484 10.883 1 98.56 97 LEU A C 1
ATOM 746 O O . LEU A 1 97 ? 5.469 22.766 11.828 1 98.56 97 LEU A O 1
ATOM 750 N N . LYS A 1 98 ? 7.461 22.281 10.938 1 98.06 98 LYS A N 1
ATOM 751 C CA . LYS A 1 98 ? 8.141 22.172 12.219 1 98.06 98 LYS A CA 1
ATOM 752 C C . LYS A 1 98 ? 7.898 23.406 13.086 1 98.06 98 LYS A C 1
ATOM 754 O O . LYS A 1 98 ? 7.656 23.281 14.289 1 98.06 98 LYS A O 1
ATOM 759 N N . SER A 1 99 ? 7.91 24.562 12.539 1 97.38 99 SER A N 1
ATOM 760 C CA . SER A 1 99 ? 7.754 25.812 13.266 1 97.38 99 SER A CA 1
ATOM 761 C C . SER A 1 99 ? 6.367 25.922 13.891 1 97.38 99 SER A C 1
ATOM 763 O O . SER A 1 99 ? 6.125 26.781 14.742 1 97.38 99 SER A O 1
ATOM 765 N N . TYR A 1 100 ? 5.465 25.047 13.523 1 97.19 100 TYR A N 1
ATOM 766 C CA . TYR A 1 100 ? 4.098 25.109 14.023 1 97.19 100 TYR A CA 1
ATOM 767 C C . TYR A 1 100 ? 3.771 23.906 14.898 1 97.19 100 TYR A C 1
ATOM 769 O O . TYR A 1 100 ? 2.617 23.703 15.281 1 97.19 100 TYR A O 1
ATOM 777 N N . TRP A 1 101 ? 4.738 23.078 15.227 1 96 101 TRP A N 1
ATOM 778 C CA . TRP A 1 101 ? 4.531 21.922 16.094 1 96 101 TRP A CA 1
ATOM 779 C C . TRP A 1 101 ? 4.117 22.359 17.5 1 96 101 TRP A C 1
ATOM 781 O O . TRP A 1 101 ? 4.52 23.422 17.969 1 96 101 TRP A O 1
ATOM 791 N N . GLY A 1 102 ? 3.301 21.531 18.125 1 93.56 102 GLY A N 1
ATOM 792 C CA . GLY A 1 102 ? 2.939 21.75 19.516 1 93.56 102 GLY A CA 1
ATOM 793 C C . GLY A 1 102 ? 1.862 22.812 19.688 1 93.56 102 GLY A C 1
ATOM 794 O O . GLY A 1 102 ? 1.657 23.312 20.797 1 93.56 102 GLY A O 1
ATOM 795 N N . GLN A 1 103 ? 1.215 23.156 18.641 1 94.75 103 GLN A N 1
ATOM 796 C CA . GLN A 1 103 ? 0.219 24.219 18.688 1 94.75 103 GLN A CA 1
ATOM 797 C C . GLN A 1 103 ? -1.189 23.672 18.5 1 94.75 103 GLN A C 1
ATOM 799 O O . GLN A 1 103 ? -2.139 24.422 18.297 1 94.75 103 GLN A O 1
ATOM 804 N N . GLY A 1 104 ? -1.309 22.375 18.438 1 95.5 104 GLY A N 1
ATOM 805 C CA . GLY A 1 104 ? -2.617 21.75 18.375 1 95.5 104 GLY A CA 1
ATOM 806 C C . GLY A 1 104 ? -3.178 21.656 16.969 1 95.5 104 GLY A C 1
ATOM 807 O O . GLY A 1 104 ? -4.312 21.219 16.781 1 95.5 104 GLY A O 1
ATOM 808 N N . ILE A 1 105 ? -2.432 21.969 15.977 1 97.38 105 ILE A N 1
ATOM 809 C CA . ILE A 1 105 ? -2.891 22.031 14.594 1 97.38 105 ILE A CA 1
ATOM 810 C C . ILE A 1 105 ? -3.246 20.625 14.109 1 97.38 105 ILE A C 1
ATOM 812 O O . ILE A 1 105 ? -4.309 20.422 13.523 1 97.38 105 ILE A O 1
ATOM 816 N N . ALA A 1 106 ? -2.408 19.703 14.375 1 97.88 106 ALA A N 1
ATOM 817 C CA . ALA A 1 106 ? -2.654 18.328 13.938 1 97.88 106 ALA A CA 1
ATOM 818 C C . ALA A 1 106 ? -3.914 17.766 14.586 1 97.88 106 ALA A C 1
ATOM 820 O O . ALA A 1 106 ? -4.672 17.031 13.945 1 97.88 106 ALA A O 1
ATOM 821 N N . THR A 1 107 ? -4.098 18.078 15.797 1 97.31 107 THR A N 1
ATOM 822 C CA . THR A 1 107 ? -5.277 17.609 16.516 1 97.31 107 THR A CA 1
ATOM 823 C C . THR A 1 107 ? -6.551 18.125 15.859 1 97.31 107 THR A C 1
ATOM 825 O O . THR A 1 107 ? -7.484 17.359 15.609 1 97.31 107 THR A O 1
ATOM 828 N N . VAL A 1 108 ? -6.59 19.406 15.586 1 97.25 108 VAL A N 1
ATOM 829 C CA . VAL A 1 108 ? -7.746 20.016 14.938 1 97.25 108 VAL A CA 1
ATOM 830 C C . VAL A 1 108 ? -7.953 19.375 13.562 1 97.25 108 VAL A C 1
ATOM 832 O O . VAL A 1 108 ? -9.078 19.047 13.188 1 97.25 108 VAL A O 1
ATOM 835 N N . MET A 1 109 ? -6.887 19.188 12.828 1 98.12 109 MET A N 1
ATOM 836 C CA . MET A 1 109 ? -6.965 18.562 11.516 1 98.12 109 MET A CA 1
ATOM 837 C C . MET A 1 109 ? -7.566 17.172 11.609 1 98.12 109 MET A C 1
ATOM 839 O O . MET A 1 109 ? -8.453 16.812 10.828 1 98.12 109 MET A O 1
ATOM 843 N N . MET A 1 110 ? -7.09 16.406 12.539 1 98 110 MET A N 1
ATOM 844 C CA . MET A 1 110 ? -7.574 15.039 12.734 1 98 110 MET A CA 1
ATOM 845 C C . MET A 1 110 ? -9.078 15.031 13 1 98 110 MET A C 1
ATOM 847 O O . MET A 1 110 ? -9.812 14.242 12.398 1 98 110 MET A O 1
ATOM 851 N N . GLU A 1 111 ? -9.484 15.875 13.852 1 97.5 111 GLU A N 1
ATOM 852 C CA . GLU A 1 111 ? -10.906 15.953 14.18 1 97.5 111 GLU A CA 1
ATOM 853 C C . GLU A 1 111 ? -11.742 16.281 12.953 1 97.5 111 GLU A C 1
ATOM 855 O O . GLU A 1 111 ? -12.75 15.625 12.688 1 97.5 111 GLU A O 1
ATOM 860 N N . GLU A 1 112 ? -11.32 17.25 12.211 1 98.06 112 GLU A N 1
ATOM 861 C CA . GLU A 1 112 ? -12.031 17.641 11 1 98.06 112 GLU A CA 1
ATOM 862 C C . GLU A 1 112 ? -12.062 16.516 9.977 1 98.06 112 GLU A C 1
ATOM 864 O O . GLU A 1 112 ? -13.086 16.281 9.336 1 98.06 112 GLU A O 1
ATOM 869 N N . MET A 1 113 ? -10.969 15.875 9.836 1 98.44 113 MET A N 1
ATOM 870 C CA . MET A 1 113 ? -10.867 14.789 8.859 1 98.44 113 MET A CA 1
ATOM 871 C C . MET A 1 113 ? -11.75 13.617 9.258 1 98.44 113 MET A C 1
ATOM 873 O O . MET A 1 113 ? -12.438 13.039 8.414 1 98.44 113 MET A O 1
ATOM 877 N N . LEU A 1 114 ? -11.75 13.258 10.5 1 98.06 114 LEU A N 1
ATOM 878 C CA . LEU A 1 114 ? -12.578 12.156 10.969 1 98.06 114 LEU A CA 1
ATOM 879 C C . LEU A 1 114 ? -14.055 12.516 10.891 1 98.06 114 LEU A C 1
ATOM 881 O O . LEU A 1 114 ? -14.898 11.648 10.625 1 98.06 114 LEU A O 1
ATOM 885 N N . ASP A 1 115 ? -14.391 13.797 11.148 1 97.44 115 ASP A N 1
ATOM 886 C CA . ASP A 1 115 ? -15.766 14.25 10.945 1 97.44 115 ASP A CA 1
ATOM 887 C C . ASP A 1 115 ? -16.188 14.07 9.484 1 97.44 115 ASP A C 1
ATOM 889 O O . ASP A 1 115 ? -17.297 13.602 9.211 1 97.44 115 ASP A O 1
ATOM 893 N N . TRP A 1 116 ? -15.312 14.453 8.586 1 97.81 116 TRP A N 1
ATOM 894 C CA . TRP A 1 116 ? -15.594 14.273 7.168 1 97.81 116 TRP A CA 1
ATOM 895 C C . TRP A 1 116 ? -15.828 12.797 6.848 1 97.81 116 TRP A C 1
ATOM 897 O O . TRP A 1 116 ? -16.75 12.461 6.102 1 97.81 116 TRP A O 1
ATOM 907 N N . VAL A 1 117 ? -14.984 11.922 7.371 1 98.25 117 VAL A N 1
ATOM 908 C CA . VAL A 1 117 ? -15.133 10.492 7.137 1 98.25 117 VAL A CA 1
ATOM 909 C C . VAL A 1 117 ? -16.531 10.031 7.57 1 98.25 117 VAL A C 1
ATOM 911 O O . VAL A 1 117 ? -17.219 9.344 6.824 1 98.25 117 VAL A O 1
ATOM 914 N N . ARG A 1 118 ? -16.938 10.43 8.758 1 97.19 118 ARG A N 1
ATOM 915 C CA . ARG A 1 118 ? -18.188 9.984 9.352 1 97.19 118 ARG A CA 1
ATOM 916 C C . ARG A 1 118 ? -19.391 10.516 8.57 1 97.19 118 ARG A C 1
ATOM 918 O O . ARG A 1 118 ? -20.375 9.805 8.367 1 97.19 118 ARG A O 1
ATOM 925 N N . GLU A 1 119 ? -19.281 11.664 8.094 1 96.25 119 GLU A N 1
ATOM 926 C CA . GLU A 1 119 ? -20.469 12.367 7.594 1 96.25 119 GLU A CA 1
ATOM 927 C C . GLU A 1 119 ? -20.578 12.25 6.078 1 96.25 119 GLU A C 1
ATOM 929 O O . GLU A 1 119 ? -21.688 12.266 5.531 1 96.25 119 GLU A O 1
ATOM 934 N N . TYR A 1 120 ? -19.438 12.109 5.418 1 96.12 120 TYR A N 1
ATOM 935 C CA . TYR A 1 120 ? -19.516 12.344 3.98 1 96.12 120 TYR A CA 1
ATOM 936 C C . TYR A 1 120 ? -18.891 11.188 3.203 1 96.12 120 TYR A C 1
ATOM 938 O O . TYR A 1 120 ? -19.203 10.992 2.025 1 96.12 120 TYR A O 1
ATOM 946 N N . SER A 1 121 ? -18.031 10.406 3.785 1 97.5 121 SER A N 1
ATOM 947 C CA . SER A 1 121 ? -17.266 9.43 3.021 1 97.5 121 SER A CA 1
ATOM 948 C C . SER A 1 121 ? -17.969 8.078 2.965 1 97.5 121 SER A C 1
ATOM 950 O O . SER A 1 121 ? -18.938 7.855 3.689 1 97.5 121 SER A O 1
ATOM 952 N N . THR A 1 122 ? -17.484 7.191 2.084 1 96.69 122 THR A N 1
ATOM 953 C CA . THR A 1 122 ? -17.922 5.801 2.012 1 96.69 122 THR A CA 1
ATOM 954 C C . THR A 1 122 ? -17 4.902 2.83 1 96.69 122 THR A C 1
ATOM 956 O O . THR A 1 122 ? -17.156 3.68 2.83 1 96.69 122 THR A O 1
ATOM 959 N N . LEU A 1 123 ? -16.078 5.477 3.484 1 98.12 123 LEU A N 1
ATOM 960 C CA . LEU A 1 123 ? -15.062 4.719 4.215 1 98.12 123 LEU A CA 1
ATOM 961 C C . LEU A 1 123 ? -15.648 4.125 5.496 1 98.12 123 LEU A C 1
ATOM 963 O O . LEU A 1 123 ? -16.406 4.793 6.199 1 98.12 123 LEU A O 1
ATOM 967 N N . SER A 1 124 ? -15.328 2.914 5.766 1 97.62 124 S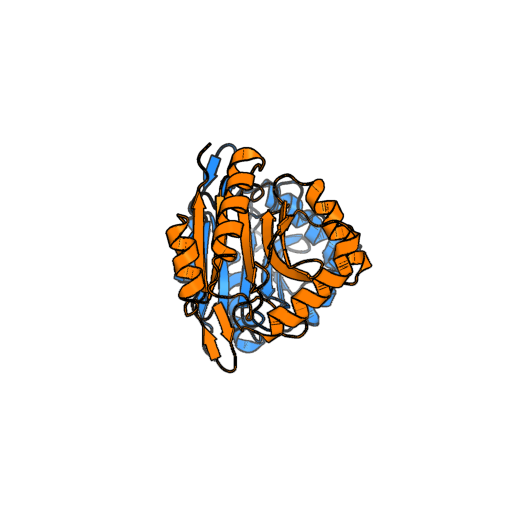ER A N 1
ATOM 968 C CA . SER A 1 124 ? -15.695 2.307 7.043 1 97.62 124 SER A CA 1
ATOM 969 C C . SER A 1 124 ? -14.461 1.967 7.871 1 97.62 124 SER A C 1
ATOM 971 O O . SER A 1 124 ? -14.578 1.545 9.023 1 97.62 124 SER A O 1
ATOM 973 N N . ARG A 1 125 ? -13.352 2.117 7.273 1 98.31 125 ARG A N 1
ATOM 974 C CA . ARG A 1 125 ? -12.062 1.856 7.902 1 98.31 125 ARG A CA 1
ATOM 975 C C . ARG A 1 125 ? -11.039 2.932 7.535 1 98.31 125 ARG A C 1
ATOM 977 O O . ARG A 1 125 ? -10.766 3.156 6.352 1 98.31 125 ARG A O 1
ATOM 984 N N . VAL A 1 126 ? -10.516 3.617 8.5 1 98.75 126 VAL A N 1
ATOM 985 C CA . VAL A 1 126 ? -9.406 4.547 8.305 1 98.75 126 VAL A CA 1
ATOM 986 C C . VAL A 1 126 ? -8.133 3.969 8.914 1 98.75 126 VAL A C 1
ATOM 988 O O . VAL A 1 126 ? -8.148 3.471 10.047 1 98.75 126 VAL A O 1
ATOM 991 N N . GLU A 1 127 ? -7.09 3.965 8.117 1 98.88 127 GLU A N 1
ATOM 992 C CA . GLU A 1 127 ? -5.848 3.346 8.57 1 98.88 127 GLU A CA 1
ATOM 993 C C . GLU A 1 127 ? -4.652 4.266 8.328 1 98.88 127 GLU A C 1
ATOM 995 O O . GLU A 1 127 ? -4.766 5.27 7.629 1 98.88 127 GLU A O 1
ATOM 1000 N N . LEU A 1 128 ? -3.576 3.93 8.984 1 98.75 128 LEU A N 1
ATOM 1001 C CA . LEU A 1 128 ? -2.359 4.715 8.805 1 98.75 128 LEU A CA 1
ATOM 1002 C C . LEU A 1 128 ? -1.127 3.902 9.188 1 98.75 128 LEU A C 1
ATOM 1004 O O . LEU A 1 128 ? -1.242 2.857 9.836 1 98.75 128 LEU A O 1
ATOM 1008 N N . GLU A 1 129 ? -0.03 4.344 8.695 1 98.62 129 GLU A N 1
ATOM 1009 C CA . GLU A 1 129 ? 1.301 3.869 9.062 1 98.62 129 GLU A CA 1
ATOM 1010 C C . GLU A 1 129 ? 2.094 4.953 9.789 1 98.62 129 GLU A C 1
ATOM 1012 O O . GLU A 1 129 ? 2.057 6.125 9.398 1 98.62 129 GLU A O 1
ATOM 1017 N N . VAL A 1 130 ? 2.734 4.578 10.859 1 98.69 130 VAL A N 1
ATOM 1018 C CA . VAL A 1 130 ? 3.51 5.547 11.625 1 98.69 130 VAL A CA 1
ATOM 1019 C C . VAL A 1 130 ? 4.832 4.918 12.062 1 98.69 130 VAL A C 1
ATOM 1021 O O . VAL A 1 130 ? 4.863 3.762 12.492 1 98.69 130 VAL A O 1
ATOM 1024 N N . VAL A 1 131 ? 5.891 5.695 11.891 1 98.56 131 VAL A N 1
ATOM 1025 C CA . VAL A 1 131 ? 7.191 5.219 12.352 1 98.56 131 VAL A CA 1
ATOM 1026 C C . VAL A 1 131 ? 7.156 4.984 13.859 1 98.56 131 VAL A C 1
ATOM 1028 O O . VAL A 1 131 ? 6.695 5.844 14.617 1 98.56 131 VAL A O 1
ATOM 1031 N N . ALA A 1 132 ? 7.656 3.902 14.312 1 98.56 132 ALA A N 1
ATOM 1032 C CA . ALA A 1 132 ? 7.492 3.434 15.688 1 98.56 132 ALA A CA 1
ATOM 1033 C C . ALA A 1 132 ? 8.055 4.445 16.688 1 98.56 132 ALA A C 1
ATOM 1035 O O . ALA A 1 132 ? 7.496 4.633 17.766 1 98.56 132 ALA A O 1
ATOM 1036 N N . ILE A 1 133 ? 9.086 5.145 16.312 1 97.75 133 ILE A N 1
ATOM 1037 C CA . ILE A 1 133 ? 9.773 6.035 17.25 1 97.75 133 ILE A CA 1
ATOM 1038 C C . ILE A 1 133 ? 9.102 7.406 17.234 1 97.75 133 ILE A C 1
ATOM 1040 O O . ILE A 1 133 ? 9.461 8.289 18.016 1 97.75 133 ILE A O 1
ATOM 1044 N N . ASN A 1 134 ? 8.164 7.633 16.297 1 97.31 134 ASN A N 1
ATOM 1045 C CA . ASN A 1 134 ? 7.395 8.875 16.297 1 97.31 134 ASN A CA 1
ATOM 1046 C C . ASN A 1 134 ? 6.312 8.867 17.375 1 97.31 134 ASN A C 1
ATOM 1048 O O . ASN A 1 134 ? 5.121 8.805 17.062 1 97.31 134 ASN A O 1
ATOM 1052 N N . LYS A 1 135 ? 6.684 9.039 18.562 1 97.06 135 LYS A N 1
ATOM 1053 C CA . LYS A 1 135 ? 5.801 8.906 19.719 1 97.06 135 LYS A CA 1
ATOM 1054 C C . LYS A 1 135 ? 4.715 9.969 19.719 1 97.06 135 LYS A C 1
ATOM 1056 O O . LYS A 1 135 ? 3.58 9.711 20.125 1 97.06 135 LYS A O 1
ATOM 1061 N N . LYS A 1 136 ? 5.066 11.125 19.312 1 95.94 136 LYS A N 1
ATOM 1062 C CA . LYS A 1 136 ? 4.105 12.227 19.281 1 95.94 136 LYS A CA 1
ATOM 1063 C C . LYS A 1 136 ? 2.932 11.898 18.359 1 95.94 136 LYS A C 1
ATOM 1065 O O . LYS A 1 136 ? 1.771 12.062 18.75 1 95.94 136 LYS A O 1
ATOM 1070 N N . ALA A 1 137 ? 3.219 11.477 17.141 1 97.56 137 ALA A N 1
ATOM 1071 C CA . ALA A 1 137 ? 2.166 11.117 16.188 1 97.56 137 ALA A CA 1
ATOM 1072 C C . ALA A 1 137 ? 1.338 9.945 16.719 1 97.56 137 ALA A C 1
ATOM 1074 O O . ALA A 1 137 ? 0.106 9.969 16.656 1 97.56 137 ALA A O 1
ATOM 1075 N N . ARG A 1 138 ? 1.998 8.938 17.234 1 98 138 ARG A N 1
ATOM 1076 C CA . ARG A 1 138 ? 1.295 7.773 17.766 1 98 138 ARG A CA 1
ATOM 1077 C C . ARG A 1 138 ? 0.327 8.172 18.875 1 98 138 ARG A C 1
ATOM 1079 O O . ARG A 1 138 ? -0.801 7.676 18.922 1 98 138 ARG A O 1
ATOM 1086 N N . HIS A 1 139 ? 0.77 9.016 19.734 1 97.56 139 HIS A N 1
ATOM 1087 C CA . HIS A 1 139 ? -0.083 9.492 20.828 1 97.56 139 HIS A CA 1
ATOM 1088 C C . HIS A 1 139 ? -1.323 10.195 20.281 1 97.56 139 HIS A C 1
ATOM 1090 O O . HIS A 1 139 ? -2.434 9.961 20.766 1 97.56 139 HIS A O 1
ATOM 1096 N N . LEU A 1 140 ? -1.139 11.039 19.328 1 97.69 140 LEU A N 1
ATOM 1097 C CA . LEU A 1 140 ? -2.262 11.719 18.703 1 97.69 140 LEU A CA 1
ATOM 1098 C C . LEU A 1 140 ? -3.258 10.711 18.141 1 97.69 140 LEU A C 1
ATOM 1100 O O . LEU A 1 140 ? -4.465 10.836 18.359 1 97.69 140 LEU A O 1
ATOM 1104 N N . TYR A 1 141 ? -2.758 9.695 17.375 1 98.56 141 TYR A N 1
ATOM 1105 C CA . TYR A 1 141 ? -3.619 8.711 16.734 1 98.56 141 TYR A CA 1
ATOM 1106 C C . TYR A 1 141 ? -4.379 7.895 17.781 1 98.56 141 TYR A C 1
ATOM 1108 O O . TYR A 1 141 ? -5.578 7.645 17.625 1 98.56 141 TYR A O 1
ATOM 1116 N N . GLU A 1 142 ? -3.676 7.523 18.812 1 98.31 142 GLU A N 1
ATOM 1117 C CA . GLU A 1 142 ? -4.316 6.797 19.906 1 98.31 142 GLU A CA 1
ATOM 1118 C C . GLU A 1 142 ? -5.426 7.629 20.547 1 98.31 142 GLU A C 1
ATOM 1120 O O . GLU A 1 142 ? -6.523 7.121 20.797 1 98.31 142 GLU A O 1
ATOM 1125 N N . LYS A 1 143 ? -5.129 8.859 20.797 1 97.62 143 LYS A N 1
ATOM 1126 C CA . LYS A 1 143 ? -6.109 9.766 21.375 1 97.62 143 LYS A CA 1
ATOM 1127 C C . LYS A 1 143 ? -7.336 9.906 20.484 1 97.62 143 LYS A C 1
ATOM 1129 O O . LYS A 1 143 ? -8.453 10.102 20.969 1 97.62 143 LYS A O 1
ATOM 1134 N N . CYS A 1 144 ? -7.129 9.781 19.25 1 97.38 144 CYS A N 1
ATOM 1135 C CA . CYS A 1 144 ? -8.211 9.938 18.281 1 97.38 144 CYS A CA 1
ATOM 1136 C C . CYS A 1 144 ? -8.922 8.609 18.047 1 97.38 144 CYS A C 1
ATOM 1138 O O . CYS A 1 144 ? -9.766 8.508 17.156 1 97.38 144 CYS A O 1
ATOM 1140 N N . GLY A 1 145 ? -8.562 7.57 18.719 1 97.62 145 GLY A N 1
ATOM 1141 C CA . GLY A 1 145 ? -9.305 6.324 18.703 1 97.62 145 GLY A CA 1
ATOM 1142 C C . GLY A 1 145 ? -8.711 5.289 17.766 1 97.62 145 GLY A C 1
ATOM 1143 O O . GLY A 1 145 ? -9.336 4.266 17.469 1 97.62 145 GLY A O 1
ATOM 1144 N N . PHE A 1 146 ? -7.535 5.52 17.25 1 98.75 146 PHE A N 1
ATOM 1145 C CA . PHE A 1 146 ? -6.855 4.508 16.453 1 98.75 146 PHE A CA 1
ATOM 1146 C C . PHE A 1 146 ? -6.246 3.43 17.344 1 98.75 146 PHE A C 1
ATOM 1148 O O . PHE A 1 146 ? -5.727 3.725 18.422 1 98.75 146 PHE A O 1
ATOM 1155 N N . GLU A 1 147 ? -6.266 2.229 16.797 1 98.69 147 GLU A N 1
ATOM 1156 C CA . GLU A 1 147 ? -5.695 1.087 17.516 1 98.69 147 GLU A CA 1
ATOM 1157 C C . GLU A 1 147 ? -4.602 0.416 16.688 1 98.69 147 GLU A C 1
ATOM 1159 O O . GLU A 1 147 ? -4.703 0.345 15.453 1 98.69 147 GLU A O 1
ATOM 1164 N N . GLU A 1 148 ? -3.568 -0.076 17.344 1 98.75 148 GLU A N 1
ATOM 1165 C CA . GLU A 1 148 ? -2.51 -0.81 16.656 1 98.75 148 GLU A CA 1
ATOM 1166 C C . GLU A 1 148 ? -3.016 -2.156 16.156 1 98.75 148 GLU A C 1
ATOM 1168 O O . GLU A 1 148 ? -3.629 -2.92 16.891 1 98.75 148 GLU A O 1
ATOM 1173 N N . GLU A 1 149 ? -2.773 -2.381 14.922 1 98.88 149 GLU A N 1
ATOM 1174 C CA . GLU A 1 149 ? -3.18 -3.652 14.328 1 98.88 149 GLU A CA 1
ATOM 1175 C C . GLU A 1 149 ? -1.967 -4.488 13.93 1 98.88 149 GLU A C 1
ATOM 1177 O O . GLU A 1 149 ? -2.107 -5.645 13.523 1 98.88 149 GLU A O 1
ATOM 1182 N N . GLY A 1 150 ? -0.827 -3.936 14.008 1 98.75 150 GLY A N 1
ATOM 1183 C CA . GLY A 1 150 ? 0.383 -4.664 13.664 1 98.75 150 GLY A CA 1
ATOM 1184 C C . GLY A 1 150 ? 1.625 -3.791 13.664 1 98.75 150 GLY A C 1
ATOM 1185 O O . GLY A 1 150 ? 1.54 -2.58 13.883 1 98.75 150 GLY A O 1
ATOM 1186 N N . ARG A 1 151 ? 2.715 -4.41 13.492 1 98.75 151 ARG A N 1
ATOM 1187 C CA . ARG A 1 151 ? 4.027 -3.77 13.461 1 98.75 151 ARG A CA 1
ATOM 1188 C C . ARG A 1 151 ? 4.926 -4.418 12.414 1 98.75 151 ARG A C 1
ATOM 1190 O O . ARG A 1 151 ? 5.16 -5.625 12.453 1 98.75 151 ARG A O 1
ATOM 1197 N N . LEU A 1 152 ? 5.336 -3.627 11.445 1 98.75 152 LEU A N 1
ATOM 1198 C CA . LEU A 1 152 ? 6.25 -4.086 10.406 1 98.75 152 LEU A CA 1
ATOM 1199 C C . LEU A 1 152 ? 7.699 -3.916 10.844 1 98.75 152 LEU A C 1
ATOM 1201 O O . LEU A 1 152 ? 8.195 -2.791 10.938 1 98.75 152 LEU A O 1
ATOM 1205 N N . LYS A 1 153 ? 8.352 -5.008 11.062 1 98.5 153 LYS A N 1
ATOM 1206 C CA . LYS A 1 153 ? 9.766 -4.957 11.422 1 98.5 153 LYS A CA 1
ATOM 1207 C C . LYS A 1 153 ? 10.602 -4.391 10.281 1 98.5 153 LYS A C 1
ATOM 1209 O O . LYS A 1 153 ? 10.422 -4.773 9.125 1 98.5 153 LYS A O 1
ATOM 1214 N N . ASN A 1 154 ? 11.508 -3.402 10.602 1 98.25 154 ASN A N 1
ATOM 1215 C CA . ASN A 1 154 ? 12.344 -2.766 9.594 1 98.25 154 ASN A CA 1
ATOM 1216 C C . ASN A 1 154 ? 11.516 -2.223 8.43 1 98.25 154 ASN A C 1
ATOM 1218 O O . ASN A 1 154 ? 11.883 -2.4 7.27 1 98.25 154 ASN A O 1
ATOM 1222 N N . GLY A 1 155 ? 10.414 -1.591 8.742 1 98.38 155 GLY A N 1
ATOM 1223 C CA . GLY A 1 155 ? 9.445 -1.196 7.73 1 98.38 155 GLY A CA 1
ATOM 1224 C C . GLY A 1 155 ? 9.859 0.049 6.969 1 98.38 155 GLY A C 1
ATOM 1225 O O . GLY A 1 155 ? 9.297 0.349 5.914 1 98.38 155 GLY A O 1
ATOM 1226 N N . VAL A 1 156 ? 10.836 0.768 7.477 1 98.44 156 VAL A N 1
ATOM 1227 C CA . VAL A 1 156 ? 11.234 2.004 6.809 1 98.44 156 VAL A CA 1
ATOM 1228 C C . VAL A 1 156 ? 12.711 2.279 7.062 1 98.44 156 VAL A C 1
ATOM 1230 O O . VAL A 1 156 ? 13.211 2.055 8.164 1 98.44 156 VAL A O 1
ATOM 1233 N N . LYS A 1 157 ? 13.375 2.77 6.008 1 97.19 157 LYS A N 1
ATOM 1234 C CA . LYS A 1 157 ? 14.766 3.184 6.141 1 97.19 157 LYS A CA 1
ATOM 1235 C C . LYS A 1 157 ? 14.867 4.605 6.691 1 97.19 157 LYS A C 1
ATOM 1237 O O . LYS A 1 157 ? 14.234 5.523 6.172 1 97.19 157 LYS A O 1
ATOM 1242 N N . ILE A 1 158 ? 15.609 4.812 7.723 1 95.5 158 ILE A N 1
ATOM 1243 C CA . ILE A 1 158 ? 15.898 6.113 8.32 1 95.5 158 ILE A CA 1
ATOM 1244 C C . ILE A 1 158 ? 17.406 6.246 8.562 1 95.5 158 ILE A C 1
ATOM 1246 O O . ILE A 1 158 ? 17.984 5.504 9.359 1 95.5 158 ILE A O 1
ATOM 1250 N N . GLY A 1 159 ? 18 7.246 7.898 1 91.75 159 GLY A N 1
ATOM 1251 C CA . GLY A 1 159 ? 19.453 7.316 7.953 1 91.75 159 GLY A CA 1
ATOM 1252 C C . GLY A 1 159 ? 20.125 6.051 7.453 1 91.75 159 GLY A C 1
ATOM 1253 O O . GLY A 1 159 ? 19.859 5.598 6.34 1 91.75 159 GLY A O 1
ATOM 1254 N N . ASP A 1 160 ? 21 5.434 8.297 1 91.94 160 ASP A N 1
ATOM 1255 C CA . ASP A 1 160 ? 21.75 4.246 7.891 1 91.94 160 ASP A CA 1
ATOM 1256 C C . ASP A 1 160 ? 21.109 2.977 8.445 1 91.94 160 ASP A C 1
ATOM 1258 O O . ASP A 1 160 ? 21.625 1.875 8.258 1 91.94 160 ASP A O 1
ATOM 1262 N N . GLY A 1 161 ? 19.984 3.186 9.047 1 96 161 GLY A N 1
ATOM 1263 C CA . GLY A 1 161 ? 19.328 2.047 9.664 1 96 161 GLY A CA 1
ATOM 1264 C C . GLY A 1 161 ? 17.859 1.933 9.289 1 96 161 GLY A C 1
ATOM 1265 O O . GLY A 1 161 ? 17.422 2.486 8.273 1 96 161 GLY A O 1
ATOM 1266 N N . TYR A 1 162 ? 17.203 1.047 10 1 97.56 162 TYR A N 1
ATOM 1267 C CA . TYR A 1 162 ? 15.781 0.806 9.789 1 97.56 162 TYR A CA 1
ATOM 1268 C C . TYR A 1 162 ? 14.992 1.022 11.078 1 97.56 162 TYR A C 1
ATOM 1270 O O . TYR A 1 162 ? 15.539 0.888 12.18 1 97.56 162 TYR A O 1
ATOM 1278 N N . GLU A 1 163 ? 13.797 1.438 10.891 1 98.38 163 GLU A N 1
ATOM 1279 C CA . GLU A 1 163 ? 12.828 1.524 11.984 1 98.38 163 GLU A CA 1
ATOM 1280 C C . GLU A 1 163 ? 11.57 0.724 11.672 1 98.38 163 GLU A C 1
ATOM 1282 O O . GLU A 1 163 ? 11.25 0.485 10.508 1 98.38 163 GLU A O 1
ATOM 1287 N N . ASP A 1 164 ? 10.906 0.291 12.742 1 98.75 164 ASP A N 1
ATOM 1288 C CA . ASP A 1 164 ? 9.625 -0.384 12.57 1 98.75 164 ASP A CA 1
ATOM 1289 C C . ASP A 1 164 ? 8.531 0.606 12.172 1 98.75 164 ASP A C 1
ATOM 1291 O O . ASP A 1 164 ? 8.625 1.799 12.477 1 98.75 164 ASP A O 1
ATOM 1295 N N . ILE A 1 165 ? 7.578 0.108 11.461 1 98.81 165 ILE A N 1
ATOM 1296 C CA . ILE A 1 165 ? 6.344 0.836 11.195 1 98.81 165 ILE A CA 1
ATOM 1297 C C . ILE A 1 165 ? 5.199 0.224 12 1 98.81 165 ILE A C 1
ATOM 1299 O O . ILE A 1 165 ? 5.031 -0.998 12.023 1 98.81 165 ILE A O 1
ATOM 1303 N N . VAL A 1 166 ? 4.484 1.049 12.688 1 98.88 166 VAL A N 1
ATOM 1304 C CA . VAL A 1 166 ? 3.279 0.613 13.383 1 98.88 166 VAL A CA 1
ATOM 1305 C C . VAL A 1 166 ? 2.055 0.871 12.516 1 98.88 166 VAL A C 1
ATOM 1307 O O . VAL A 1 166 ? 1.897 1.961 11.961 1 98.88 166 VAL A O 1
ATOM 1310 N N . LEU A 1 167 ? 1.241 -0.143 12.328 1 98.88 167 LEU A N 1
ATOM 1311 C CA . LEU A 1 167 ? -0.025 -0.038 11.609 1 98.88 167 LEU A CA 1
ATOM 1312 C C . LEU A 1 167 ? -1.175 0.237 12.57 1 98.88 167 LEU A C 1
ATOM 1314 O O . LEU A 1 167 ? -1.361 -0.495 13.547 1 98.88 167 LEU A O 1
ATOM 1318 N N . MET A 1 168 ? -1.899 1.284 12.305 1 98.88 168 MET A N 1
ATOM 1319 C CA . MET A 1 168 ? -3.045 1.625 13.148 1 98.88 168 MET A CA 1
ATOM 1320 C C . MET A 1 168 ? -4.297 1.827 12.305 1 98.88 168 MET A C 1
ATOM 1322 O O . MET A 1 168 ? -4.207 2.188 11.125 1 98.88 168 MET A O 1
ATOM 1326 N N . ALA A 1 169 ? -5.422 1.572 12.93 1 98.88 169 ALA A N 1
ATOM 1327 C CA . ALA A 1 169 ? -6.68 1.759 12.211 1 98.88 169 ALA A CA 1
ATOM 1328 C C . ALA A 1 169 ? -7.801 2.15 13.172 1 98.88 169 ALA A C 1
ATOM 1330 O O . ALA A 1 169 ? -7.695 1.938 14.383 1 98.88 169 ALA A O 1
ATOM 1331 N N . LYS A 1 170 ? -8.75 2.758 12.672 1 98.62 170 LYS A N 1
ATOM 1332 C CA . LYS A 1 170 ? -10 3.127 13.336 1 98.62 170 LYS A CA 1
ATOM 1333 C C . LYS A 1 170 ? -11.211 2.711 12.5 1 98.62 170 LYS A C 1
ATOM 1335 O O . LYS A 1 170 ? -11.32 3.082 11.328 1 98.62 170 LYS A O 1
ATOM 1340 N N . MET A 1 171 ? -12.062 1.885 13.062 1 98.19 171 MET A N 1
ATOM 1341 C CA . MET A 1 171 ? -13.32 1.52 12.414 1 98.19 171 MET A CA 1
ATOM 1342 C C . MET A 1 171 ? -14.359 2.627 12.578 1 98.19 171 MET A C 1
ATOM 1344 O O . MET A 1 171 ? -14.492 3.205 13.656 1 98.19 171 MET A O 1
ATOM 1348 N N . ILE A 1 172 ? -15 2.912 11.484 1 96 172 ILE A N 1
ATOM 1349 C CA . ILE A 1 172 ? -16 3.975 11.484 1 96 172 ILE A CA 1
ATOM 1350 C C . ILE A 1 172 ? -17.406 3.369 11.586 1 96 172 ILE A C 1
ATOM 1352 O O . ILE A 1 172 ? -17.812 2.609 10.711 1 96 172 ILE A O 1
ATOM 1356 N N . GLU A 1 173 ? -18.094 3.566 12.672 1 84.88 173 GLU A N 1
ATOM 1357 C CA . GLU A 1 173 ? -19.438 3.068 12.898 1 84.88 173 GLU A CA 1
ATOM 1358 C C . GLU A 1 173 ? -20.484 4.086 12.445 1 84.88 173 GLU A C 1
ATOM 1360 O O . GLU A 1 173 ? -20.375 5.273 12.75 1 84.88 173 GLU A O 1
ATOM 1365 N N . ARG A 1 174 ? -21.25 3.703 11.414 1 74.38 174 ARG A N 1
ATOM 1366 C CA . ARG A 1 174 ? -22.344 4.594 11.055 1 74.38 174 ARG A CA 1
ATOM 1367 C C . ARG A 1 174 ? -23.656 4.109 11.656 1 74.38 174 ARG A C 1
ATOM 1369 O O . ARG A 1 174 ? -23.844 2.912 11.883 1 74.38 174 ARG A O 1
ATOM 1376 N N . MET B 1 1 ? -0.354 -43.438 -21.578 1 36.44 1 MET B N 1
ATOM 1377 C CA . MET B 1 1 ? 0.69 -42.906 -20.703 1 36.44 1 MET B CA 1
ATOM 1378 C C . MET B 1 1 ? 0.339 -41.5 -20.234 1 36.44 1 MET B C 1
ATOM 1380 O O . MET B 1 1 ? 0.068 -40.625 -21.047 1 36.44 1 MET B O 1
ATOM 1384 N N . SER B 1 2 ? -0.39 -41.25 -19.219 1 42.59 2 SER B N 1
ATOM 1385 C CA . SER B 1 2 ? -0.892 -39.969 -18.719 1 42.59 2 SER B CA 1
ATOM 1386 C C . SER B 1 2 ? 0.158 -38.875 -18.859 1 42.59 2 SER B C 1
ATOM 1388 O O . SER B 1 2 ? 1.286 -39 -18.391 1 42.59 2 SER B O 1
ATOM 1390 N N . LYS B 1 3 ? 0.39 -38.312 -20.047 1 47.81 3 LYS B N 1
ATOM 1391 C CA . LYS B 1 3 ? 1.458 -37.406 -20.5 1 47.81 3 LYS B CA 1
ATOM 1392 C C . LYS B 1 3 ? 1.951 -36.531 -19.359 1 47.81 3 LYS B C 1
ATOM 1394 O O . LYS B 1 3 ? 1.177 -35.75 -18.781 1 47.81 3 LYS B O 1
ATOM 1399 N N . GLU B 1 4 ? 2.84 -36.781 -18.562 1 54.88 4 GLU B N 1
ATOM 1400 C CA . GLU B 1 4 ? 3.477 -36.094 -17.453 1 54.88 4 GLU B CA 1
ATOM 1401 C C . GLU B 1 4 ? 3.641 -34.594 -17.75 1 54.88 4 GLU B C 1
ATOM 1403 O O . GLU B 1 4 ? 4.219 -34.25 -18.766 1 54.88 4 GLU B O 1
ATOM 1408 N N . LYS B 1 5 ? 2.506 -33.844 -17.562 1 65 5 LYS B N 1
ATOM 1409 C CA . LYS B 1 5 ? 2.516 -32.406 -17.859 1 65 5 LYS B CA 1
ATOM 1410 C C . LYS B 1 5 ? 3.826 -31.766 -17.406 1 65 5 LYS B C 1
ATOM 1412 O O . LYS B 1 5 ? 4.266 -31.953 -16.281 1 65 5 LYS B O 1
ATOM 1417 N N . GLU B 1 6 ? 4.629 -31.516 -18.297 1 87.38 6 GLU B N 1
ATOM 1418 C CA . GLU B 1 6 ? 5.898 -30.891 -17.953 1 87.38 6 GLU B CA 1
ATOM 1419 C C . GLU B 1 6 ? 5.723 -29.406 -17.688 1 87.38 6 GLU B C 1
ATOM 1421 O O . GLU B 1 6 ? 5.617 -28.609 -18.625 1 87.38 6 GLU B O 1
ATOM 1426 N N . ILE B 1 7 ? 5.414 -29.047 -16.516 1 95 7 ILE B N 1
ATOM 1427 C CA . ILE B 1 7 ? 5.312 -27.656 -16.094 1 95 7 ILE B CA 1
ATOM 1428 C C . ILE B 1 7 ? 6.699 -27.016 -16.094 1 95 7 ILE B C 1
ATOM 1430 O O . ILE B 1 7 ? 7.664 -27.594 -15.594 1 95 7 ILE B O 1
ATOM 1434 N N . THR B 1 8 ? 6.828 -25.891 -16.828 1 96.81 8 THR B N 1
ATOM 1435 C CA . THR B 1 8 ? 8.086 -25.156 -16.859 1 96.81 8 THR B CA 1
ATOM 1436 C C . THR B 1 8 ? 7.941 -23.812 -16.172 1 96.81 8 THR B C 1
ATOM 1438 O O . THR B 1 8 ? 6.84 -23.2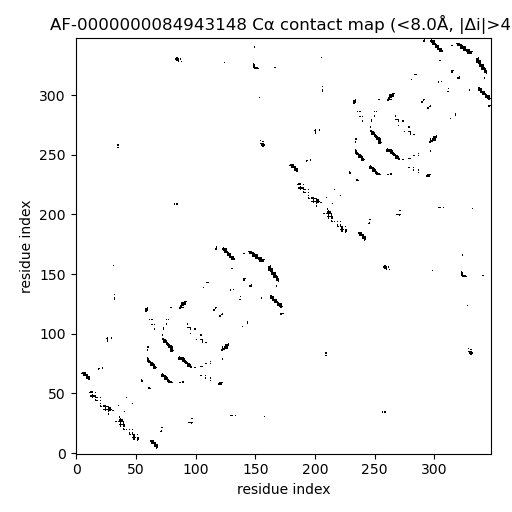66 -16.094 1 96.81 8 THR B O 1
ATOM 1441 N N . PHE B 1 9 ? 9.016 -23.312 -15.617 1 97.75 9 PHE B N 1
ATOM 1442 C CA . PHE B 1 9 ? 9.086 -22.016 -14.977 1 97.75 9 PHE B CA 1
ATOM 1443 C C . PHE B 1 9 ? 9.992 -21.062 -15.75 1 97.75 9 PHE B C 1
ATOM 1445 O O . PHE B 1 9 ? 11.086 -21.453 -16.172 1 97.75 9 PHE B O 1
ATOM 1452 N N . ALA B 1 10 ? 9.523 -19.891 -15.992 1 97.19 10 ALA B N 1
ATOM 1453 C CA . ALA B 1 10 ? 10.297 -18.969 -16.812 1 97.19 10 ALA B CA 1
ATOM 1454 C C . ALA B 1 10 ? 10 -17.516 -16.453 1 97.19 10 ALA B C 1
ATOM 1456 O O . ALA B 1 10 ? 8.945 -17.219 -15.875 1 97.19 10 ALA B O 1
ATOM 1457 N N . LEU B 1 11 ? 10.922 -16.641 -16.781 1 97.81 11 LEU B N 1
ATOM 1458 C CA . LEU B 1 11 ? 10.672 -15.195 -16.734 1 97.81 11 LEU B CA 1
ATOM 1459 C C . LEU B 1 11 ? 9.781 -14.75 -17.891 1 97.81 11 LEU B C 1
ATOM 1461 O O . LEU B 1 11 ? 9.867 -15.305 -18.984 1 97.81 11 LEU B O 1
ATOM 1465 N N . PRO B 1 12 ? 8.938 -13.781 -17.609 1 98.31 12 PRO B N 1
ATOM 1466 C CA . PRO B 1 12 ? 8.094 -13.32 -18.719 1 98.31 12 PRO B CA 1
ATOM 1467 C C . PRO B 1 12 ? 8.883 -12.57 -19.781 1 98.31 12 PRO B C 1
ATOM 1469 O O . PRO B 1 12 ? 9.914 -11.961 -19.484 1 98.31 12 PRO B O 1
ATOM 1472 N N . VAL B 1 13 ? 8.422 -12.672 -21 1 97 13 VAL B N 1
ATOM 1473 C CA . VAL B 1 13 ? 8.891 -11.844 -22.109 1 97 13 VAL B CA 1
ATOM 1474 C C . VAL B 1 13 ? 7.742 -11 -22.656 1 97 13 VAL B C 1
ATOM 1476 O O . VAL B 1 13 ? 6.574 -11.266 -22.344 1 97 13 VAL B O 1
ATOM 1479 N N . LYS B 1 14 ? 8.078 -10.039 -23.422 1 96.25 14 LYS B N 1
ATOM 1480 C CA . LYS B 1 14 ? 7.094 -9.102 -23.938 1 96.25 14 LYS B CA 1
ATOM 1481 C C . LYS B 1 14 ? 5.938 -9.836 -24.625 1 96.25 14 LYS B C 1
ATOM 1483 O O . LYS B 1 14 ? 4.785 -9.406 -24.531 1 96.25 14 LYS B O 1
ATOM 1488 N N . ASP B 1 15 ? 6.195 -10.906 -25.281 1 96.44 15 ASP B N 1
ATOM 1489 C CA . ASP B 1 15 ? 5.195 -11.641 -26.047 1 96.44 15 ASP B CA 1
ATOM 1490 C C . ASP B 1 15 ? 4.23 -12.383 -25.125 1 96.44 15 ASP B C 1
ATOM 1492 O O . ASP B 1 15 ? 3.191 -12.875 -25.562 1 96.44 15 ASP B O 1
ATOM 1496 N N . ASP B 1 16 ? 4.508 -12.383 -23.828 1 98 16 ASP B N 1
ATOM 1497 C CA . ASP B 1 16 ? 3.629 -13.023 -22.844 1 98 16 ASP B CA 1
ATOM 1498 C C . ASP B 1 16 ? 2.521 -12.07 -22.406 1 98 16 ASP B C 1
ATOM 1500 O O . ASP B 1 16 ? 1.593 -12.477 -21.703 1 98 16 ASP B O 1
ATOM 1504 N N . ALA B 1 17 ? 2.516 -10.82 -22.828 1 98.38 17 ALA B N 1
ATOM 1505 C CA . ALA B 1 17 ? 1.668 -9.758 -22.281 1 98.38 17 ALA B CA 1
ATOM 1506 C C . ALA B 1 17 ? 0.19 -10.117 -22.422 1 98.38 17 ALA B C 1
ATOM 1508 O O . ALA B 1 17 ? -0.553 -10.094 -21.438 1 98.38 17 ALA B O 1
ATOM 1509 N N . LYS B 1 18 ? -0.19 -10.5 -23.594 1 98 18 LYS B N 1
ATOM 1510 C CA . LYS B 1 18 ? -1.595 -10.836 -23.812 1 98 18 LYS B CA 1
ATOM 1511 C C . LYS B 1 18 ? -2.008 -12.047 -22.969 1 98 18 LYS B C 1
ATOM 1513 O O . LYS B 1 18 ? -3.08 -12.047 -22.359 1 98 18 LYS B O 1
ATOM 1518 N N . ALA B 1 19 ? -1.226 -13.055 -22.984 1 98.25 19 ALA B N 1
ATOM 1519 C CA . ALA B 1 19 ? -1.518 -14.266 -22.219 1 98.25 19 ALA B CA 1
ATOM 1520 C C . ALA B 1 19 ? -1.604 -13.977 -20.734 1 98.25 19 ALA B C 1
ATOM 1522 O O . ALA B 1 19 ? -2.41 -14.578 -20.016 1 98.25 19 ALA B O 1
ATOM 1523 N N . LEU B 1 20 ? -0.788 -13.07 -20.281 1 98.5 20 LEU B N 1
ATOM 1524 C CA . LEU B 1 20 ? -0.802 -12.68 -18.875 1 98.5 20 LEU B CA 1
ATOM 1525 C C . LEU B 1 20 ? -2.113 -11.992 -18.516 1 98.5 20 LEU B C 1
ATOM 1527 O O . LEU B 1 20 ? -2.691 -12.258 -17.453 1 98.5 20 LEU B O 1
ATOM 1531 N N . LEU B 1 21 ? -2.543 -11.117 -19.359 1 98.31 21 LEU B N 1
ATOM 1532 C CA . LEU B 1 21 ? -3.799 -10.422 -19.125 1 98.31 21 LEU B CA 1
ATOM 1533 C C . LEU B 1 21 ? -4.977 -11.391 -19.156 1 98.31 21 LEU B C 1
ATOM 1535 O O . LEU B 1 21 ? -5.887 -11.297 -18.328 1 98.31 21 LEU B O 1
ATOM 1539 N N . ASP B 1 22 ? -4.934 -12.328 -20.094 1 98 22 ASP B N 1
ATOM 1540 C CA . ASP B 1 22 ? -5.965 -13.359 -20.156 1 98 22 ASP B CA 1
ATOM 1541 C C . ASP B 1 22 ? -5.941 -14.219 -18.891 1 98 22 ASP B C 1
ATOM 1543 O O . ASP B 1 22 ? -6.992 -14.562 -18.344 1 98 22 ASP B O 1
ATOM 1547 N N . TYR B 1 23 ? -4.793 -14.547 -18.516 1 98.62 23 TYR B N 1
ATOM 1548 C CA . TYR B 1 23 ? -4.613 -15.305 -17.281 1 98.62 23 TYR B CA 1
ATOM 1549 C C . TYR B 1 23 ? -5.25 -14.586 -16.094 1 98.62 23 TYR B C 1
ATOM 1551 O O . TYR B 1 23 ? -5.938 -15.203 -15.281 1 98.62 23 TYR B O 1
ATOM 1559 N N . SER B 1 24 ? -4.973 -13.266 -15.961 1 98.38 24 SER B N 1
ATOM 1560 C CA . SER B 1 24 ? -5.48 -12.5 -14.836 1 98.38 24 SER B CA 1
ATOM 1561 C C . SER B 1 24 ? -7.008 -12.539 -14.781 1 98.38 24 SER B C 1
ATOM 1563 O O . SER B 1 24 ? -7.594 -12.625 -13.703 1 98.38 24 SER B O 1
ATOM 1565 N N . LYS B 1 25 ? -7.676 -12.508 -15.906 1 97.94 25 LYS B N 1
ATOM 1566 C CA . LYS B 1 25 ? -9.133 -12.594 -15.953 1 97.94 25 LYS B CA 1
ATOM 1567 C C . LYS B 1 25 ? -9.617 -13.969 -15.492 1 97.94 25 LYS B C 1
ATOM 1569 O O . LYS B 1 25 ? -10.57 -14.062 -14.711 1 97.94 25 LYS B O 1
ATOM 1574 N N . LYS B 1 26 ? -8.938 -14.945 -15.969 1 98.44 26 LYS B N 1
ATOM 1575 C CA . LYS B 1 26 ? -9.328 -16.312 -15.617 1 98.44 26 LYS B CA 1
ATOM 1576 C C . LYS B 1 26 ? -9.141 -16.578 -14.133 1 98.44 26 LYS B C 1
ATOM 1578 O O . LYS B 1 26 ? -10.078 -16.984 -13.438 1 98.44 26 LYS B O 1
ATOM 1583 N N . VAL B 1 27 ? -7.965 -16.328 -13.672 1 98.5 27 VAL B N 1
ATOM 1584 C CA . VAL B 1 27 ? -7.68 -16.641 -12.273 1 98.5 27 VAL B CA 1
ATOM 1585 C C . VAL B 1 27 ? -8.523 -15.742 -11.367 1 98.5 27 VAL B C 1
ATOM 1587 O O . VAL B 1 27 ? -8.953 -16.172 -10.289 1 98.5 27 VAL B O 1
ATOM 1590 N N . GLY B 1 28 ? -8.75 -14.477 -11.742 1 97.56 28 GLY B N 1
ATOM 1591 C CA . GLY B 1 28 ? -9.594 -13.562 -10.992 1 97.56 28 GLY B CA 1
ATOM 1592 C C . GLY B 1 28 ? -11.023 -14.055 -10.836 1 97.56 28 GLY B C 1
ATOM 1593 O O . GLY B 1 28 ? -11.711 -13.68 -9.891 1 97.56 28 GLY B O 1
ATOM 1594 N N . SER B 1 29 ? -11.461 -14.875 -11.719 1 97.38 29 SER B N 1
ATOM 1595 C CA . SER B 1 29 ? -12.82 -15.406 -11.68 1 97.38 29 SER B CA 1
ATOM 1596 C C . SER B 1 29 ? -12.891 -16.688 -10.867 1 97.38 29 SER B C 1
ATOM 1598 O O . SER B 1 29 ? -13.984 -17.203 -10.594 1 97.38 29 SER B O 1
ATOM 1600 N N . GLU B 1 30 ? -11.773 -17.172 -10.445 1 98.06 30 GLU B N 1
ATOM 1601 C CA . GLU B 1 30 ? -11.742 -18.516 -9.844 1 98.06 30 GLU B CA 1
ATOM 1602 C C . GLU B 1 30 ? -11.609 -18.422 -8.328 1 98.06 30 GLU B C 1
ATOM 1604 O O . GLU B 1 30 ? -11.727 -19.438 -7.629 1 98.06 30 GLU B O 1
ATOM 1609 N N . THR B 1 31 ? -11.32 -17.25 -7.801 1 95.94 31 THR B N 1
ATOM 1610 C CA . THR B 1 31 ? -11.133 -17.125 -6.363 1 95.94 31 THR B CA 1
ATOM 1611 C C . THR B 1 31 ? -11.445 -15.695 -5.906 1 95.94 31 THR B C 1
ATOM 1613 O O . THR B 1 31 ? -11.328 -14.75 -6.688 1 95.94 31 THR B O 1
ATOM 1616 N N . ASP B 1 32 ? -11.75 -15.523 -4.625 1 94.69 32 ASP B N 1
ATOM 1617 C CA . ASP B 1 32 ? -12.031 -14.219 -4.039 1 94.69 32 ASP B CA 1
ATOM 1618 C C . ASP B 1 32 ? -10.82 -13.68 -3.287 1 94.69 32 ASP B C 1
ATOM 1620 O O . ASP B 1 32 ? -10.898 -12.625 -2.648 1 94.69 32 ASP B O 1
ATOM 1624 N N . PHE B 1 33 ? -9.672 -14.281 -3.4 1 96.38 33 PHE B N 1
ATOM 1625 C CA . PHE B 1 33 ? -8.555 -13.969 -2.512 1 96.38 33 PHE B CA 1
ATOM 1626 C C . PHE B 1 33 ? -7.531 -13.086 -3.219 1 96.38 33 PHE B C 1
ATOM 1628 O O . PHE B 1 33 ? -6.477 -12.789 -2.662 1 96.38 33 PHE B O 1
ATOM 1635 N N . LEU B 1 34 ? -7.871 -12.688 -4.406 1 96.69 34 LEU B N 1
ATOM 1636 C CA . LEU B 1 34 ? -6.992 -11.789 -5.141 1 96.69 34 LEU B CA 1
ATOM 1637 C C . LEU B 1 34 ? -7.484 -10.344 -5.039 1 96.69 34 LEU B C 1
ATOM 1639 O O . LEU B 1 34 ? -8.625 -10.102 -4.645 1 96.69 34 LEU B O 1
ATOM 1643 N N . SER B 1 35 ? -6.586 -9.438 -5.355 1 95 35 SER B N 1
ATOM 1644 C CA . SER B 1 35 ? -6.914 -8.023 -5.27 1 95 35 SER B CA 1
ATOM 1645 C C . SER B 1 35 ? -7.848 -7.598 -6.398 1 95 35 SER B C 1
ATOM 1647 O O . SER B 1 35 ? -8.43 -6.512 -6.359 1 95 35 SER B O 1
ATOM 1649 N N . PHE B 1 36 ? -7.961 -8.383 -7.422 1 94.38 36 PHE B N 1
ATOM 1650 C CA . PHE B 1 36 ? -8.844 -8.148 -8.555 1 94.38 36 PHE B CA 1
ATOM 1651 C C . PHE B 1 36 ? -9.781 -9.328 -8.766 1 94.38 36 PHE B C 1
ATOM 1653 O O . PHE B 1 36 ? -9.578 -10.398 -8.188 1 94.38 36 PHE B O 1
ATOM 1660 N N . GLY B 1 37 ? -10.852 -9.109 -9.516 1 94.38 37 GLY B N 1
ATOM 1661 C CA . GLY B 1 37 ? -11.812 -10.156 -9.844 1 94.38 37 GLY B CA 1
ATOM 1662 C C . GLY B 1 37 ? -11.773 -10.562 -11.297 1 94.38 37 GLY B C 1
ATOM 1663 O O . GLY B 1 37 ? -10.703 -10.609 -11.914 1 94.38 37 GLY B O 1
ATOM 1664 N N . ALA B 1 38 ? -12.953 -10.906 -11.812 1 95.12 38 ALA B N 1
ATOM 1665 C CA . ALA B 1 38 ? -13.102 -11.445 -13.156 1 95.12 38 ALA B CA 1
ATOM 1666 C C . ALA B 1 38 ? -12.711 -10.414 -14.211 1 95.12 38 ALA B C 1
ATOM 1668 O O . ALA B 1 38 ? -12.461 -10.766 -15.367 1 95.12 38 ALA B O 1
ATOM 1669 N N . GLU B 1 39 ? -12.719 -9.141 -13.766 1 94 39 GLU B N 1
ATOM 1670 C CA . GLU B 1 39 ? -12.312 -8.086 -14.688 1 94 39 GLU B CA 1
ATOM 1671 C C . GLU B 1 39 ? -10.812 -8.156 -14.984 1 94 39 GLU B C 1
ATOM 1673 O O . GLU B 1 39 ? -10.344 -7.582 -15.969 1 94 39 GLU B O 1
ATOM 1678 N N . GLY B 1 40 ? -10.062 -8.914 -14.18 1 95.5 40 GLY B N 1
ATOM 1679 C CA . GLY B 1 40 ? -8.617 -9.008 -14.344 1 95.5 40 GLY B CA 1
ATOM 1680 C C . GLY B 1 40 ? -7.906 -7.68 -14.156 1 95.5 40 GLY B C 1
ATOM 1681 O O . GLY B 1 40 ? -8.43 -6.777 -13.5 1 95.5 40 GLY B O 1
ATOM 1682 N N . LEU B 1 41 ? -6.613 -7.648 -14.562 1 94.25 41 LEU B N 1
ATOM 1683 C CA . LEU B 1 41 ? -5.832 -6.418 -14.547 1 94.25 41 LEU B CA 1
ATOM 1684 C C . LEU B 1 41 ? -6.273 -5.473 -15.656 1 94.25 41 LEU B C 1
ATOM 1686 O O . LEU B 1 41 ? -6.496 -5.902 -16.797 1 94.25 41 LEU B O 1
ATOM 1690 N N . ARG B 1 42 ? -6.453 -4.234 -15.367 1 89.69 42 ARG B N 1
ATOM 1691 C CA . ARG B 1 42 ? -6.988 -3.252 -16.297 1 89.69 42 ARG B CA 1
ATOM 1692 C C . ARG B 1 42 ? -5.863 -2.531 -17.047 1 89.69 42 ARG B C 1
ATOM 1694 O O . ARG B 1 42 ? -5.773 -1.303 -17 1 89.69 42 ARG B O 1
ATOM 1701 N N . TYR B 1 43 ? -5.059 -3.271 -17.688 1 95.69 43 TYR B N 1
ATOM 1702 C CA . TYR B 1 43 ? -3.98 -2.74 -18.516 1 95.69 43 TYR B CA 1
ATOM 1703 C C . TYR B 1 43 ? -4.184 -3.105 -19.969 1 95.69 43 TYR B C 1
ATOM 1705 O O . TYR B 1 43 ? -4.812 -4.121 -20.281 1 95.69 43 TYR B O 1
ATOM 1713 N N . SER B 1 44 ? -3.699 -2.287 -20.828 1 97.5 44 SER B N 1
ATOM 1714 C CA . SER B 1 44 ? -3.586 -2.68 -22.234 1 97.5 44 SER B CA 1
ATOM 1715 C C . SER B 1 44 ? -2.41 -3.627 -22.453 1 97.5 44 SER B C 1
ATOM 1717 O O . SER B 1 44 ? -1.512 -3.711 -21.609 1 97.5 44 SER B O 1
ATOM 1719 N N . VAL B 1 45 ? -2.463 -4.344 -23.594 1 98 45 VAL B N 1
ATOM 1720 C CA . VAL B 1 45 ? -1.355 -5.227 -23.938 1 98 45 VAL B CA 1
ATOM 1721 C C . VAL B 1 45 ? -0.057 -4.426 -24.016 1 98 45 VAL B C 1
ATOM 1723 O O . VAL B 1 45 ? 0.98 -4.867 -23.516 1 98 45 VAL B O 1
ATOM 1726 N N . ALA B 1 46 ? -0.105 -3.211 -24.562 1 98.06 46 ALA B N 1
ATOM 1727 C CA . ALA B 1 46 ? 1.069 -2.35 -24.672 1 98.06 46 ALA B CA 1
ATOM 1728 C C . ALA B 1 46 ? 1.589 -1.954 -23.297 1 98.06 46 ALA B C 1
ATOM 1730 O O . ALA B 1 46 ? 2.799 -1.942 -23.062 1 98.06 46 ALA B O 1
ATOM 1731 N N . GLN B 1 47 ? 0.718 -1.63 -22.391 1 97.75 47 GLN B N 1
ATOM 1732 C CA . GLN B 1 47 ? 1.096 -1.291 -21.016 1 97.75 47 GLN B CA 1
ATOM 1733 C C . GLN B 1 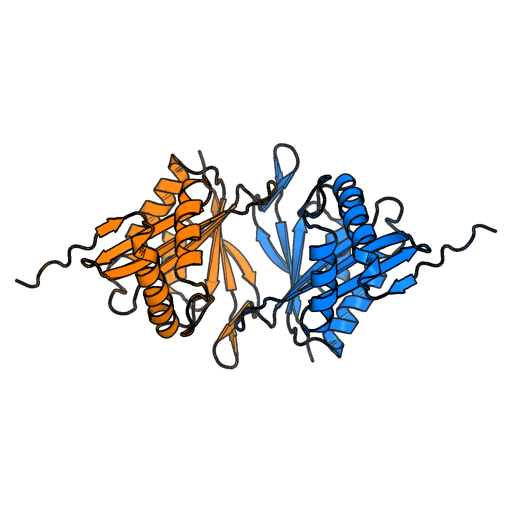47 ? 1.749 -2.479 -20.312 1 97.75 47 GLN B C 1
ATOM 1735 O O . GLN B 1 47 ? 2.742 -2.316 -19.609 1 97.75 47 GLN B O 1
ATOM 1740 N N . GLU B 1 48 ? 1.136 -3.646 -20.547 1 97.94 48 GLU B N 1
ATOM 1741 C CA . GLU B 1 48 ? 1.695 -4.852 -19.938 1 97.94 48 GLU B CA 1
ATOM 1742 C C . GLU B 1 48 ? 3.074 -5.168 -20.516 1 97.94 48 GLU B C 1
ATOM 1744 O O . GLU B 1 48 ? 3.965 -5.617 -19.797 1 97.94 48 GLU B O 1
ATOM 1749 N N . GLU B 1 49 ? 3.266 -4.98 -21.781 1 98.06 49 GLU B N 1
ATOM 1750 C CA . GLU B 1 49 ? 4.574 -5.172 -22.406 1 98.06 49 GLU B CA 1
ATOM 1751 C C . GLU B 1 49 ? 5.625 -4.266 -21.766 1 98.06 49 GLU B C 1
ATOM 1753 O O . GLU B 1 49 ? 6.73 -4.715 -21.453 1 98.06 49 GLU B O 1
ATOM 1758 N N . LEU B 1 50 ? 5.277 -3.047 -21.609 1 97.31 50 LEU B N 1
ATOM 1759 C CA . LEU B 1 50 ? 6.191 -2.092 -21 1 97.31 50 LEU B CA 1
ATOM 1760 C C . LEU B 1 50 ? 6.496 -2.48 -19.562 1 97.31 50 LEU B C 1
ATOM 1762 O O . LEU B 1 50 ? 7.633 -2.348 -19.094 1 97.31 50 LEU B O 1
ATOM 1766 N N . PHE B 1 51 ? 5.473 -2.936 -18.953 1 97.31 51 PHE B N 1
ATOM 1767 C CA . PHE B 1 51 ? 5.66 -3.377 -17.578 1 97.31 51 PHE B CA 1
ATOM 1768 C C . PHE B 1 51 ? 6.652 -4.535 -17.5 1 97.31 51 PHE B C 1
ATOM 1770 O O . PHE B 1 51 ? 7.594 -4.508 -16.703 1 97.31 51 PHE B O 1
ATOM 1777 N N . ILE B 1 52 ? 6.445 -5.527 -18.328 1 97.88 52 ILE B N 1
ATOM 1778 C CA . ILE B 1 52 ? 7.32 -6.691 -18.375 1 97.88 52 ILE B CA 1
ATOM 1779 C C . ILE B 1 52 ? 8.758 -6.246 -18.609 1 97.88 52 ILE B C 1
ATOM 1781 O O . ILE B 1 52 ? 9.68 -6.711 -17.922 1 97.88 52 ILE B O 1
ATOM 1785 N N . GLU B 1 53 ? 8.969 -5.324 -19.453 1 96.44 53 GLU B N 1
ATOM 1786 C CA . GLU B 1 53 ? 10.305 -4.82 -19.734 1 96.44 53 GLU B CA 1
ATOM 1787 C C . GLU B 1 53 ? 10.906 -4.121 -18.531 1 96.44 53 GLU B C 1
ATOM 1789 O O . GLU B 1 53 ? 12.109 -4.238 -18.266 1 96.44 53 GLU B O 1
ATOM 1794 N N . SER B 1 54 ? 10.125 -3.451 -17.797 1 95.81 54 SER B N 1
ATOM 1795 C CA . SER B 1 54 ? 10.602 -2.682 -16.656 1 95.81 54 SER B CA 1
ATOM 1796 C C . SER B 1 54 ? 11.086 -3.598 -15.531 1 95.81 54 SER B C 1
ATOM 1798 O O . SER B 1 54 ? 11.859 -3.178 -14.672 1 95.81 54 SER B O 1
ATOM 1800 N N . LEU B 1 55 ? 10.547 -4.797 -15.539 1 95.94 55 LEU B N 1
ATOM 1801 C CA . LEU B 1 55 ? 10.938 -5.762 -14.516 1 95.94 55 LEU B CA 1
ATOM 1802 C C . LEU B 1 55 ? 12.445 -5.977 -14.523 1 95.94 55 LEU B C 1
ATOM 1804 O O . LEU B 1 55 ? 13.055 -6.125 -13.469 1 95.94 55 LEU B O 1
ATOM 1808 N N . TYR B 1 56 ? 13.016 -5.941 -15.633 1 93.88 56 TYR B N 1
ATOM 1809 C CA . TYR B 1 56 ? 14.414 -6.312 -15.812 1 93.88 56 TYR B CA 1
ATOM 1810 C C . TYR B 1 56 ? 15.336 -5.125 -15.547 1 93.88 56 TYR B C 1
ATOM 1812 O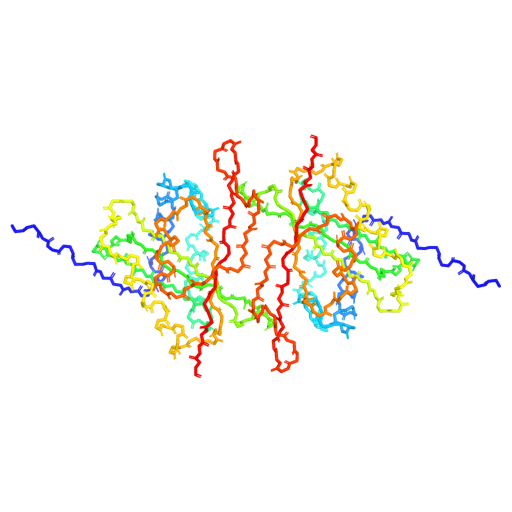 O . TYR B 1 56 ? 16.562 -5.27 -15.508 1 93.88 56 TYR B O 1
ATOM 1820 N N . GLU B 1 57 ? 14.758 -4.035 -15.289 1 93.56 57 GLU B N 1
ATOM 1821 C CA . GLU B 1 57 ? 15.539 -2.83 -15.016 1 93.56 57 GLU B CA 1
ATOM 1822 C C . GLU B 1 57 ? 15.617 -2.549 -13.523 1 93.56 57 GLU B C 1
ATOM 1824 O O . GLU B 1 57 ? 16.281 -1.599 -13.094 1 93.56 57 GLU B O 1
ATOM 1829 N N . ASN B 1 58 ? 14.945 -3.303 -12.773 1 94.12 58 ASN B N 1
ATOM 1830 C CA . ASN B 1 58 ? 14.859 -3.066 -11.336 1 94.12 58 ASN B CA 1
ATOM 1831 C C . ASN B 1 58 ? 15.32 -4.289 -10.539 1 94.12 58 ASN B C 1
ATOM 1833 O O . ASN B 1 58 ? 14.914 -5.414 -10.836 1 94.12 58 ASN B O 1
ATOM 1837 N N . GLU B 1 59 ? 16.016 -4.078 -9.531 1 96.25 59 GLU B N 1
ATOM 1838 C CA . GLU B 1 59 ? 16.547 -5.168 -8.727 1 96.25 59 GLU B CA 1
ATOM 1839 C C . GLU B 1 59 ? 15.602 -5.543 -7.594 1 96.25 59 GLU B C 1
ATOM 1841 O O . GLU B 1 59 ? 15.914 -6.402 -6.77 1 96.25 59 GLU B O 1
ATOM 1846 N N . ASN B 1 60 ? 14.492 -4.863 -7.496 1 98 60 ASN B N 1
ATOM 1847 C CA . ASN B 1 60 ? 13.531 -5.207 -6.453 1 98 60 ASN B CA 1
ATOM 1848 C C . ASN B 1 60 ? 12.172 -5.586 -7.035 1 98 60 ASN B C 1
ATOM 1850 O O . ASN B 1 60 ? 11.156 -5.543 -6.34 1 98 60 ASN B O 1
ATOM 1854 N N . GLN B 1 61 ? 12.164 -5.828 -8.328 1 98 61 GLN B N 1
ATOM 1855 C CA . GLN B 1 61 ? 10.977 -6.316 -9.023 1 98 61 GLN B CA 1
ATOM 1856 C C . GLN B 1 61 ? 11.258 -7.641 -9.719 1 98 61 GLN B C 1
ATOM 1858 O O . GLN B 1 61 ? 12.328 -7.828 -10.312 1 98 61 GLN B O 1
ATOM 1863 N N . TYR B 1 62 ? 10.289 -8.539 -9.617 1 98.25 62 TYR B N 1
ATOM 1864 C CA . TYR B 1 62 ? 10.469 -9.883 -10.156 1 98.25 62 TYR B CA 1
ATOM 1865 C C . TYR B 1 62 ? 9.125 -10.516 -10.508 1 98.25 62 TYR B C 1
ATOM 1867 O O . TYR B 1 62 ? 8.117 -10.242 -9.859 1 98.25 62 TYR B O 1
ATOM 1875 N N . MET B 1 63 ? 9.125 -11.305 -11.562 1 98.75 63 MET B N 1
ATOM 1876 C CA . MET B 1 63 ? 7.957 -12.102 -11.914 1 98.75 63 MET B CA 1
ATOM 1877 C C . MET B 1 63 ? 8.375 -13.461 -12.461 1 98.75 63 MET B C 1
ATOM 1879 O O . MET B 1 63 ? 9.328 -13.562 -13.234 1 98.75 63 MET B O 1
ATOM 1883 N N . LEU B 1 64 ? 7.688 -14.453 -12.031 1 98.75 64 LEU B N 1
ATOM 1884 C CA . LEU B 1 64 ? 7.914 -15.828 -12.453 1 98.75 64 LEU B CA 1
ATOM 1885 C C . LEU B 1 64 ? 6.625 -16.453 -12.977 1 98.75 64 LEU B C 1
ATOM 1887 O O . LEU B 1 64 ? 5.566 -16.328 -12.359 1 98.75 64 LEU B O 1
ATOM 1891 N N . LEU B 1 65 ? 6.746 -17.078 -14.133 1 98.81 65 LEU B N 1
ATOM 1892 C CA . LEU B 1 65 ? 5.609 -17.781 -14.719 1 98.81 65 LEU B CA 1
ATOM 1893 C C . LEU B 1 65 ? 5.777 -19.281 -14.586 1 98.81 65 LEU B C 1
ATOM 1895 O O . LEU B 1 65 ? 6.887 -19.797 -14.75 1 98.81 65 LEU B O 1
ATOM 1899 N N . ALA B 1 66 ? 4.73 -19.953 -14.289 1 98.75 66 ALA B N 1
ATOM 1900 C CA . ALA B 1 66 ? 4.629 -21.391 -14.562 1 98.75 66 ALA B CA 1
ATOM 1901 C C . ALA B 1 66 ? 3.797 -21.656 -15.812 1 98.75 66 ALA B C 1
ATOM 1903 O O . ALA B 1 66 ? 2.725 -21.062 -15.984 1 98.75 66 ALA B O 1
ATOM 1904 N N . LYS B 1 67 ? 4.297 -22.531 -16.641 1 98 67 LYS B N 1
ATOM 1905 C CA . LYS B 1 67 ? 3.627 -22.797 -17.906 1 98 67 LYS B CA 1
ATOM 1906 C C . LYS B 1 67 ? 3.404 -24.297 -18.109 1 98 67 LYS B C 1
ATOM 1908 O O . LYS B 1 67 ? 4.273 -25.109 -17.781 1 98 67 LYS B O 1
ATOM 1913 N N . ASP B 1 68 ? 2.256 -24.625 -18.547 1 97 68 ASP B N 1
ATOM 1914 C CA . ASP B 1 68 ? 1.941 -25.922 -19.141 1 97 68 ASP B CA 1
ATOM 1915 C C . ASP B 1 68 ? 1.864 -25.828 -20.656 1 97 68 ASP B C 1
ATOM 1917 O O . ASP B 1 68 ? 0.845 -25.406 -21.203 1 97 68 ASP B O 1
ATOM 1921 N N . GLY B 1 69 ? 2.949 -26.219 -21.281 1 92.56 69 GLY B N 1
ATOM 1922 C CA . GLY B 1 69 ? 3.102 -25.828 -22.672 1 92.56 69 GLY B CA 1
ATOM 1923 C C . GLY B 1 69 ? 3.201 -24.328 -22.875 1 92.56 69 GLY B C 1
ATOM 1924 O O . GLY B 1 69 ? 4.059 -23.672 -22.266 1 92.56 69 GLY B O 1
ATOM 1925 N N . ASP B 1 70 ? 2.266 -23.75 -23.625 1 90.44 70 ASP B N 1
ATOM 1926 C CA . ASP B 1 70 ? 2.295 -22.312 -23.875 1 90.44 70 ASP B CA 1
ATOM 1927 C C . ASP B 1 70 ? 1.334 -21.578 -22.938 1 90.44 70 ASP B C 1
ATOM 1929 O O . ASP B 1 70 ? 1.332 -20.344 -22.891 1 90.44 70 ASP B O 1
ATOM 1933 N N . ALA B 1 71 ? 0.646 -22.344 -22.188 1 96.12 71 ALA B N 1
ATOM 1934 C CA . ALA B 1 71 ? -0.372 -21.734 -21.344 1 96.12 71 ALA B CA 1
ATOM 1935 C C . ALA B 1 71 ? 0.217 -21.312 -20 1 96.12 71 ALA B C 1
ATOM 1937 O O . ALA B 1 71 ? 0.879 -22.109 -19.328 1 96.12 71 ALA B O 1
ATOM 1938 N N . ILE B 1 72 ? 0.049 -20.094 -19.625 1 98.56 72 ILE B N 1
ATOM 1939 C CA . ILE B 1 72 ? 0.406 -19.641 -18.297 1 98.56 72 ILE B CA 1
ATOM 1940 C C . ILE B 1 72 ? -0.583 -20.203 -17.266 1 98.56 72 ILE B C 1
ATOM 1942 O O . ILE B 1 72 ? -1.793 -19.984 -17.391 1 98.56 72 ILE B O 1
ATOM 1946 N N . ILE B 1 73 ? -0.078 -20.875 -16.25 1 98.56 73 ILE B N 1
ATOM 1947 C CA . ILE B 1 73 ? -0.988 -21.547 -15.328 1 98.56 73 ILE B CA 1
ATOM 1948 C C . ILE B 1 73 ? -0.785 -21 -13.914 1 98.56 73 ILE B C 1
ATOM 1950 O O . ILE B 1 73 ? -1.594 -21.266 -13.016 1 98.56 73 ILE B O 1
ATOM 1954 N N . ALA B 1 74 ? 0.289 -20.266 -13.688 1 98.88 74 ALA B N 1
ATOM 1955 C CA . ALA B 1 74 ? 0.56 -19.609 -12.414 1 98.88 74 ALA B CA 1
ATOM 1956 C C . ALA B 1 74 ? 1.464 -18.391 -12.609 1 98.88 74 ALA B C 1
ATOM 1958 O O . ALA B 1 74 ? 2.268 -18.344 -13.547 1 98.88 74 ALA B O 1
ATOM 1959 N N . VAL B 1 75 ? 1.284 -17.422 -11.789 1 98.81 75 VAL B N 1
ATOM 1960 C CA . VAL B 1 75 ? 2.104 -16.203 -11.805 1 98.81 75 VAL B CA 1
ATOM 1961 C C . VAL B 1 75 ? 2.525 -15.859 -10.375 1 98.81 75 VAL B C 1
ATOM 1963 O O . VAL B 1 75 ? 1.701 -15.859 -9.461 1 98.81 75 VAL B O 1
ATOM 1966 N N . GLY B 1 76 ? 3.75 -15.688 -10.141 1 98.69 76 GLY B N 1
ATOM 1967 C CA . GLY B 1 76 ? 4.324 -15.094 -8.938 1 98.69 76 GLY B CA 1
ATOM 1968 C C . GLY B 1 76 ? 5 -13.766 -9.195 1 98.69 76 GLY B C 1
ATOM 1969 O O . GLY B 1 76 ? 5.648 -13.578 -10.227 1 98.69 76 GLY B O 1
ATOM 1970 N N . SER B 1 77 ? 4.801 -12.906 -8.289 1 98.56 77 SER B N 1
ATOM 1971 C CA . SER B 1 77 ? 5.418 -11.594 -8.469 1 98.56 77 SER B CA 1
ATOM 1972 C C . SER B 1 77 ? 5.957 -11.047 -7.152 1 98.56 77 SER B C 1
ATOM 1974 O O . SER B 1 77 ? 5.477 -11.414 -6.078 1 98.56 77 SER B O 1
ATOM 1976 N N . ILE B 1 78 ? 7.004 -10.305 -7.199 1 98.69 78 ILE B N 1
ATOM 1977 C CA . ILE B 1 78 ? 7.543 -9.469 -6.137 1 98.69 78 ILE B CA 1
ATOM 1978 C C . ILE B 1 78 ? 7.629 -8.016 -6.617 1 98.69 78 ILE B C 1
ATOM 1980 O O . ILE B 1 78 ? 8.273 -7.73 -7.629 1 98.69 78 ILE B O 1
ATOM 1984 N N . ALA B 1 79 ? 6.941 -7.172 -5.934 1 98.19 79 ALA B N 1
ATOM 1985 C CA . ALA B 1 79 ? 6.934 -5.754 -6.273 1 98.19 79 ALA B CA 1
ATOM 1986 C C . ALA B 1 79 ? 7.582 -4.926 -5.168 1 98.19 79 ALA B C 1
ATOM 1988 O O . ALA B 1 79 ? 7.023 -4.789 -4.074 1 98.19 79 ALA B O 1
ATOM 1989 N N . GLY B 1 80 ? 8.695 -4.355 -5.449 1 97.62 80 GLY B N 1
ATOM 1990 C CA . GLY B 1 80 ? 9.352 -3.439 -4.531 1 97.62 80 GLY B CA 1
ATOM 1991 C C . GLY B 1 80 ? 8.914 -1.998 -4.703 1 97.62 80 GLY B C 1
ATOM 1992 O O . GLY B 1 80 ? 8.43 -1.616 -5.77 1 97.62 80 GLY B O 1
ATOM 1993 N N . SER B 1 81 ? 9.07 -1.237 -3.656 1 94.69 81 SER B N 1
ATOM 1994 C CA . SER B 1 81 ? 8.734 0.181 -3.725 1 94.69 81 SER B CA 1
ATOM 1995 C C . SER B 1 81 ? 9.781 0.962 -4.508 1 94.69 81 SER B C 1
ATOM 1997 O O . SER B 1 81 ? 10.977 0.67 -4.414 1 94.69 81 SER B O 1
ATOM 1999 N N . LEU B 1 82 ? 9.297 1.938 -5.199 1 89 82 LEU B N 1
ATOM 2000 C CA . LEU B 1 82 ? 10.211 2.826 -5.906 1 89 82 LEU B CA 1
ATOM 2001 C C . LEU B 1 82 ? 10.672 3.961 -5 1 89 82 LEU B C 1
ATOM 2003 O O . LEU B 1 82 ? 11.617 4.68 -5.332 1 89 82 LEU B O 1
ATOM 2007 N N . HIS B 1 83 ? 10.039 4.105 -3.889 1 91.69 83 HIS B N 1
ATOM 2008 C CA . HIS B 1 83 ? 10.469 5.102 -2.918 1 91.69 83 HIS B CA 1
ATOM 2009 C C . HIS B 1 83 ? 11.688 4.617 -2.141 1 91.69 83 HIS B C 1
ATOM 2011 O O . HIS B 1 83 ? 11.672 3.531 -1.559 1 91.69 83 HIS B O 1
ATOM 2017 N N . THR B 1 84 ? 12.727 5.453 -2.082 1 92.44 84 THR B N 1
ATOM 2018 C CA . THR B 1 84 ? 14.023 5.07 -1.528 1 92.44 84 THR B CA 1
ATOM 2019 C C . THR B 1 84 ? 13.875 4.57 -0.095 1 92.44 84 THR B C 1
ATOM 2021 O O . THR B 1 84 ? 14.531 3.605 0.303 1 92.44 84 THR B O 1
ATOM 2024 N N . LYS B 1 85 ? 12.969 5.152 0.673 1 96.06 85 LYS B N 1
ATOM 2025 C CA . LYS B 1 85 ? 12.805 4.805 2.082 1 96.06 85 LYS B CA 1
ATOM 2026 C C . LYS B 1 85 ? 12.188 3.42 2.242 1 96.06 85 LYS B C 1
ATOM 2028 O O . LYS B 1 85 ? 12.242 2.834 3.326 1 96.06 85 LYS B O 1
ATOM 2033 N N . PHE B 1 86 ? 11.617 2.912 1.161 1 97.75 86 PHE B N 1
ATOM 2034 C CA . PHE B 1 86 ? 10.891 1.653 1.254 1 97.75 86 PHE B CA 1
ATOM 2035 C C . PHE B 1 86 ? 11.414 0.643 0.244 1 97.75 86 PHE B C 1
ATOM 2037 O O . PHE B 1 86 ? 10.828 -0.426 0.06 1 97.75 86 PHE B O 1
ATOM 2044 N N . SER B 1 87 ? 12.516 0.937 -0.445 1 96.94 87 SER B N 1
ATOM 2045 C CA . SER B 1 87 ? 12.992 0.153 -1.579 1 96.94 87 SER B CA 1
ATOM 2046 C C . SER B 1 87 ? 13.508 -1.21 -1.131 1 96.94 87 SER B C 1
ATOM 2048 O O . SER B 1 87 ? 13.695 -2.109 -1.952 1 96.94 87 SER B O 1
ATOM 2050 N N . HIS B 1 88 ? 13.766 -1.375 0.158 1 97.62 88 HIS B N 1
ATOM 2051 C CA . HIS B 1 88 ? 14.25 -2.639 0.699 1 97.62 88 HIS B CA 1
ATOM 2052 C C . HIS B 1 88 ? 13.109 -3.623 0.917 1 97.62 88 HIS B C 1
ATOM 2054 O O . HIS B 1 88 ? 13.344 -4.781 1.271 1 97.62 88 HIS B O 1
ATOM 2060 N N . ARG B 1 89 ? 11.852 -3.189 0.749 1 98.5 89 ARG B N 1
ATOM 2061 C CA . ARG B 1 89 ? 10.656 -4.008 0.941 1 98.5 89 ARG B CA 1
ATOM 2062 C C . ARG B 1 89 ? 10.117 -4.512 -0.393 1 98.5 89 ARG B C 1
ATOM 2064 O O . ARG B 1 89 ? 10.062 -3.766 -1.371 1 98.5 89 ARG B O 1
ATOM 2071 N N . GLY B 1 90 ? 9.711 -5.727 -0.446 1 98.62 90 GLY B N 1
ATOM 2072 C CA . GLY B 1 90 ? 9.055 -6.297 -1.609 1 98.62 90 GLY B CA 1
ATOM 2073 C C . GLY B 1 90 ? 7.77 -7.027 -1.268 1 98.62 90 GLY B C 1
ATOM 2074 O O . GLY B 1 90 ? 7.746 -7.863 -0.361 1 98.62 90 GLY B O 1
ATOM 2075 N N . GLU B 1 91 ? 6.707 -6.703 -1.902 1 98.81 91 GLU B N 1
ATOM 2076 C CA . GLU B 1 91 ? 5.438 -7.402 -1.722 1 98.81 91 GLU B CA 1
ATOM 2077 C C . GLU B 1 91 ? 5.332 -8.602 -2.656 1 98.81 91 GLU B C 1
ATOM 2079 O O . GLU B 1 91 ? 5.496 -8.469 -3.871 1 98.81 91 GLU B O 1
ATOM 2084 N N . LEU B 1 92 ? 5.055 -9.734 -2.078 1 98.69 92 LEU B N 1
ATOM 2085 C CA . LEU B 1 92 ? 5.008 -10.992 -2.816 1 98.69 92 LEU B CA 1
ATOM 2086 C C . LEU B 1 92 ? 3.568 -11.469 -2.982 1 98.69 92 LEU B C 1
ATOM 2088 O O . LEU B 1 92 ? 2.77 -11.383 -2.047 1 98.69 92 LEU B O 1
ATOM 2092 N N . GLY B 1 93 ? 3.271 -11.961 -4.164 1 98.31 93 GLY B N 1
ATOM 2093 C CA . GLY B 1 93 ? 2.006 -12.617 -4.445 1 98.31 93 GLY B CA 1
ATOM 2094 C C . GLY B 1 93 ? 2.141 -13.781 -5.41 1 98.31 93 GLY B C 1
ATOM 2095 O O . GLY B 1 93 ? 3.004 -13.766 -6.289 1 98.31 93 GLY B O 1
ATOM 2096 N N . ILE B 1 94 ? 1.293 -14.742 -5.266 1 98.38 94 ILE B N 1
ATOM 2097 C CA . ILE B 1 94 ? 1.252 -15.898 -6.152 1 98.38 94 ILE B CA 1
ATOM 2098 C C . ILE B 1 94 ? -0.199 -16.266 -6.449 1 98.38 94 ILE B C 1
ATOM 2100 O O . ILE B 1 94 ? -1.048 -16.234 -5.555 1 98.38 94 ILE B O 1
ATOM 2104 N N . SER B 1 95 ? -0.441 -16.594 -7.633 1 98.44 95 SER B N 1
ATOM 2105 C CA . SER B 1 95 ? -1.729 -17.156 -8.031 1 98.44 95 SER B CA 1
ATOM 2106 C C . SER B 1 95 ? -1.547 -18.359 -8.938 1 98.44 95 SER B C 1
ATOM 2108 O O . SER B 1 95 ? -0.598 -18.422 -9.727 1 98.44 95 SER B O 1
ATOM 2110 N N . VAL B 1 96 ? -2.393 -19.328 -8.805 1 98.44 96 VAL B N 1
ATOM 2111 C CA . VAL B 1 96 ? -2.416 -20.562 -9.586 1 98.44 96 VAL B CA 1
ATOM 2112 C C . VAL B 1 96 ? -3.834 -20.828 -10.078 1 98.44 96 VAL B C 1
ATOM 2114 O O . VAL B 1 96 ? -4.801 -20.672 -9.328 1 98.44 96 VAL B O 1
ATOM 2117 N N . LEU B 1 97 ? -3.936 -21.203 -11.344 1 98.56 97 LEU B N 1
ATOM 2118 C CA . LEU B 1 97 ? -5.25 -21.594 -11.844 1 98.56 97 LEU B CA 1
ATOM 2119 C C . LEU B 1 97 ? -5.836 -22.719 -11.016 1 98.56 97 LEU B C 1
ATOM 2121 O O . LEU B 1 97 ? -5.121 -23.656 -10.633 1 98.56 97 LEU B O 1
ATOM 2125 N N . LYS B 1 98 ? -7.105 -22.641 -10.844 1 98.06 98 LYS B N 1
ATOM 2126 C CA . LYS B 1 98 ? -7.812 -23.562 -9.961 1 98.06 98 LYS B CA 1
ATOM 2127 C C . LYS B 1 98 ? -7.574 -25 -10.375 1 98.06 98 LYS B C 1
ATOM 2129 O O . LYS B 1 98 ? -7.359 -25.875 -9.531 1 98.06 98 LYS B O 1
ATOM 2134 N N . SER B 1 99 ? -7.57 -25.297 -11.633 1 97.31 99 SER B N 1
ATOM 2135 C CA . SER B 1 99 ? -7.418 -26.656 -12.148 1 97.31 99 SER B CA 1
ATOM 2136 C C . SER B 1 99 ? -6.043 -27.219 -11.805 1 97.31 99 SER B C 1
ATOM 2138 O O . SER B 1 99 ? -5.809 -28.422 -11.945 1 97.31 99 SER B O 1
ATOM 2140 N N . TYR B 1 100 ? -5.129 -26.391 -11.336 1 97.12 100 TYR B N 1
ATOM 2141 C CA . TYR B 1 100 ? -3.77 -26.844 -11.047 1 97.12 100 TYR B CA 1
ATOM 2142 C C . TYR B 1 100 ? -3.48 -26.781 -9.555 1 97.12 100 TYR B C 1
ATOM 2144 O O . TYR B 1 100 ? -2.338 -26.969 -9.125 1 97.12 100 TYR B O 1
ATOM 2152 N N . TRP B 1 101 ? -4.465 -26.5 -8.727 1 95.94 101 TRP B N 1
ATOM 2153 C CA . TRP B 1 101 ? -4.293 -26.453 -7.277 1 95.94 101 TRP B CA 1
ATOM 2154 C C . TRP B 1 101 ? -3.906 -27.828 -6.73 1 95.94 101 TRP B C 1
ATOM 2156 O O . TRP B 1 101 ? -4.305 -28.859 -7.281 1 95.94 101 TRP B O 1
ATOM 2166 N N . GLY B 1 102 ? -3.117 -27.812 -5.672 1 93.56 102 GLY B N 1
ATOM 2167 C CA . GLY B 1 102 ? -2.787 -29.047 -4.973 1 93.56 102 GLY B CA 1
ATOM 2168 C C . GLY B 1 102 ? -1.7 -29.859 -5.664 1 93.56 102 GLY B C 1
ATOM 2169 O O . GLY B 1 102 ? -1.512 -31.031 -5.367 1 93.56 102 GLY B O 1
ATOM 2170 N N . GLN B 1 103 ? -1.021 -29.25 -6.586 1 94.75 103 GLN B N 1
ATOM 2171 C CA . GLN B 1 103 ? -0.013 -29.969 -7.355 1 94.75 103 GLN B CA 1
ATOM 2172 C C . GLN B 1 103 ? 1.393 -29.484 -7.008 1 94.75 103 GLN B C 1
ATOM 2174 O O . GLN B 1 103 ? 2.355 -29.812 -7.711 1 94.75 103 GLN B O 1
ATOM 2179 N N . GLY B 1 104 ? 1.502 -28.625 -6.035 1 95.56 104 GLY B N 1
ATOM 2180 C CA . GLY B 1 104 ? 2.801 -28.203 -5.543 1 95.56 104 GLY B CA 1
ATOM 2181 C C . GLY B 1 104 ? 3.393 -27.047 -6.336 1 95.56 104 GLY B C 1
ATOM 2182 O O . GLY B 1 104 ? 4.527 -26.641 -6.086 1 95.56 104 GLY B O 1
ATOM 2183 N N . ILE B 1 105 ? 2.674 -26.469 -7.227 1 97.44 105 ILE B N 1
ATOM 2184 C CA . ILE B 1 105 ? 3.168 -25.438 -8.125 1 97.44 105 ILE B CA 1
ATOM 2185 C C . ILE B 1 105 ? 3.518 -24.188 -7.324 1 97.44 105 ILE B C 1
ATOM 2187 O O . ILE B 1 105 ? 4.594 -23.609 -7.504 1 97.44 105 ILE B O 1
ATOM 2191 N N . ALA B 1 106 ? 2.666 -23.797 -6.453 1 97.88 106 ALA B N 1
ATOM 2192 C CA . ALA B 1 106 ? 2.908 -22.609 -5.656 1 97.88 106 ALA B CA 1
ATOM 2193 C C . ALA B 1 106 ? 4.148 -22.766 -4.777 1 97.88 106 ALA B C 1
ATOM 2195 O O . ALA B 1 106 ? 4.914 -21.812 -4.59 1 97.88 106 ALA B O 1
ATOM 2196 N N . THR B 1 107 ? 4.305 -23.906 -4.258 1 97.38 10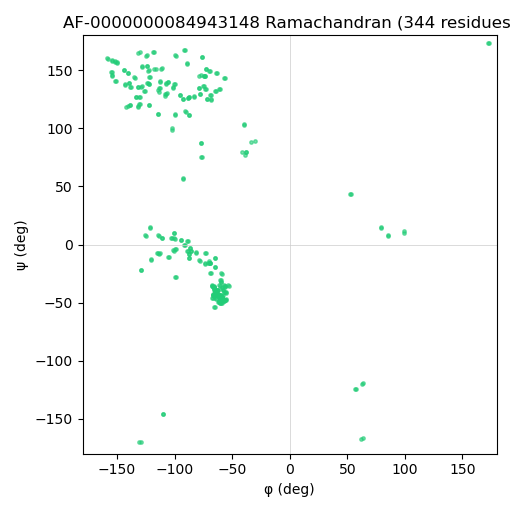7 THR B N 1
ATOM 2197 C CA . THR B 1 107 ? 5.461 -24.188 -3.416 1 97.38 107 THR B CA 1
ATOM 2198 C C . THR B 1 107 ? 6.758 -24.016 -4.203 1 97.38 107 THR B C 1
ATOM 2200 O O . THR B 1 107 ? 7.688 -23.359 -3.742 1 97.38 107 THR B O 1
ATOM 2203 N N . VAL B 1 108 ? 6.812 -24.609 -5.375 1 97.25 108 VAL B N 1
ATOM 2204 C CA . VAL B 1 108 ? 7.988 -24.484 -6.227 1 97.25 108 VAL B CA 1
ATOM 2205 C C . VAL B 1 108 ? 8.219 -23.016 -6.586 1 97.25 108 VAL B C 1
ATOM 2207 O O . VAL B 1 108 ? 9.352 -22.531 -6.539 1 97.25 108 VAL B O 1
ATOM 2210 N N . MET B 1 109 ? 7.172 -22.312 -6.922 1 98.12 109 MET B N 1
ATOM 2211 C CA . MET B 1 109 ? 7.273 -20.906 -7.258 1 98.12 109 MET B CA 1
ATOM 2212 C C . MET B 1 109 ? 7.855 -20.109 -6.094 1 98.12 109 MET B C 1
ATOM 2214 O O . MET B 1 109 ? 8.758 -19.297 -6.281 1 98.12 109 MET B O 1
ATOM 2218 N N . MET B 1 110 ? 7.352 -20.359 -4.918 1 98.06 110 MET B N 1
ATOM 2219 C CA . MET B 1 110 ? 7.816 -19.656 -3.721 1 98.06 110 MET B CA 1
ATOM 2220 C C . MET B 1 110 ? 9.312 -19.875 -3.512 1 98.06 110 MET B C 1
ATOM 2222 O O . MET B 1 110 ? 10.047 -18.922 -3.254 1 98.06 110 MET B O 1
ATOM 2226 N N . GLU B 1 111 ? 9.703 -21.062 -3.637 1 97.5 111 GLU B N 1
ATOM 2227 C CA . GLU B 1 111 ? 11.117 -21.391 -3.455 1 97.5 111 GLU B CA 1
ATOM 2228 C C . GLU B 1 111 ? 11.992 -20.641 -4.461 1 97.5 111 GLU B C 1
ATOM 2230 O O . GLU B 1 111 ? 13 -20.031 -4.094 1 97.5 111 GLU B O 1
ATOM 2235 N N . GLU B 1 112 ? 11.594 -20.672 -5.684 1 98.06 112 GLU B N 1
ATOM 2236 C CA . GLU B 1 112 ? 12.344 -19.984 -6.734 1 98.06 112 GLU B CA 1
ATOM 2237 C C . GLU B 1 112 ? 12.383 -18.484 -6.492 1 98.06 112 GLU B C 1
ATOM 2239 O O . GLU B 1 112 ? 13.414 -17.844 -6.684 1 98.06 112 GLU B O 1
ATOM 2244 N N . MET B 1 113 ? 11.281 -17.953 -6.105 1 98.44 113 MET B N 1
ATOM 2245 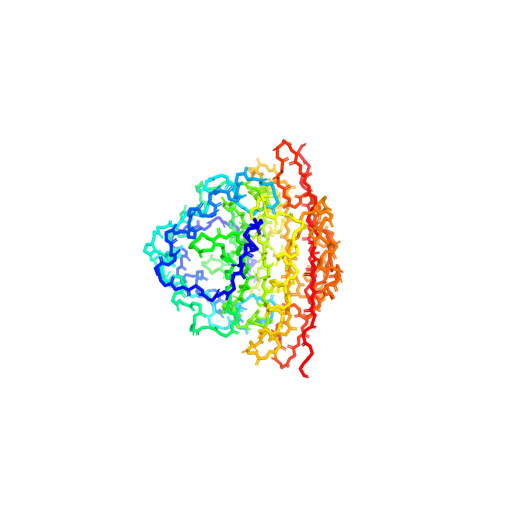C CA . MET B 1 113 ? 11.188 -16.5 -5.879 1 98.44 113 MET B CA 1
ATOM 2246 C C . MET B 1 113 ? 12.047 -16.094 -4.691 1 98.44 113 MET B C 1
ATOM 2248 O O . MET B 1 113 ? 12.75 -15.078 -4.758 1 98.44 113 MET B O 1
ATOM 2252 N N . LEU B 1 114 ? 12.016 -16.844 -3.637 1 98.06 114 LEU B N 1
ATOM 2253 C CA . LEU B 1 114 ? 12.82 -16.531 -2.463 1 98.06 114 LEU B CA 1
ATOM 2254 C C . LEU B 1 114 ? 14.305 -16.703 -2.758 1 98.06 114 LEU B C 1
ATOM 2256 O O . LEU B 1 114 ? 15.141 -15.977 -2.229 1 98.06 114 LEU B O 1
ATOM 2260 N N . ASP B 1 115 ? 14.648 -17.703 -3.59 1 97.44 115 ASP B N 1
ATOM 2261 C CA . ASP B 1 115 ? 16.031 -17.844 -4.043 1 97.44 115 ASP B CA 1
ATOM 2262 C C . ASP B 1 115 ? 16.484 -16.609 -4.801 1 97.44 115 ASP B C 1
ATOM 2264 O O . ASP B 1 115 ? 17.594 -16.109 -4.586 1 97.44 115 ASP B O 1
ATOM 2268 N N . TRP B 1 116 ? 15.625 -16.141 -5.684 1 97.88 116 TRP B N 1
ATOM 2269 C CA . TRP B 1 116 ? 15.945 -14.914 -6.414 1 97.88 116 TRP B CA 1
ATOM 2270 C C . TRP B 1 116 ? 16.172 -13.75 -5.461 1 97.88 116 TRP B C 1
ATOM 2272 O O . TRP B 1 116 ? 17.109 -12.961 -5.637 1 97.88 116 TRP B O 1
ATOM 2282 N N . VAL B 1 117 ? 15.312 -13.602 -4.465 1 98.25 117 VAL B N 1
ATOM 2283 C CA . VAL B 1 117 ? 15.445 -12.523 -3.492 1 98.25 117 VAL B CA 1
ATOM 2284 C C . VAL B 1 117 ? 16.828 -12.594 -2.832 1 98.25 117 VAL B C 1
ATOM 2286 O O . VAL B 1 117 ? 17.531 -11.586 -2.744 1 98.25 117 VAL B O 1
ATOM 2289 N N . ARG B 1 118 ? 17.219 -13.766 -2.4 1 97.19 118 ARG B N 1
ATOM 2290 C CA . ARG B 1 118 ? 18.453 -13.961 -1.651 1 97.19 118 ARG B CA 1
ATOM 2291 C C . ARG B 1 118 ? 19.672 -13.703 -2.529 1 97.19 118 ARG B C 1
ATOM 2293 O O . ARG B 1 118 ? 20.656 -13.109 -2.08 1 97.19 118 ARG B O 1
ATOM 2300 N N . GLU B 1 119 ? 19.578 -14.039 -3.734 1 96.25 119 GLU B N 1
ATOM 2301 C CA . GLU B 1 119 ? 20.781 -14.102 -4.566 1 96.25 119 GLU B CA 1
ATOM 2302 C C . GLU B 1 119 ? 20.922 -12.844 -5.422 1 96.25 119 GLU B C 1
ATOM 2304 O O . GLU B 1 119 ? 22.047 -12.445 -5.758 1 96.25 119 GLU B O 1
ATOM 2309 N N . TYR B 1 120 ? 19.797 -12.234 -5.738 1 96.12 120 TYR B N 1
ATOM 2310 C CA . TYR B 1 120 ? 19.922 -11.258 -6.816 1 96.12 120 TYR B CA 1
ATOM 2311 C C . TYR B 1 120 ? 19.297 -9.922 -6.41 1 96.12 120 TYR B C 1
ATOM 2313 O O . TYR B 1 120 ? 19.641 -8.875 -6.973 1 96.12 120 TYR B O 1
ATOM 2321 N N . SER B 1 121 ? 18.406 -9.875 -5.461 1 97.56 121 SER B N 1
ATOM 2322 C CA . SER B 1 121 ? 17.641 -8.664 -5.195 1 97.56 121 SER B CA 1
ATOM 2323 C C . SER B 1 121 ? 18.328 -7.785 -4.164 1 97.56 121 SER B C 1
ATOM 2325 O O . SER B 1 121 ? 19.281 -8.211 -3.512 1 97.56 121 SER B O 1
ATOM 2327 N N . THR B 1 122 ? 17.844 -6.531 -4.031 1 96.69 122 THR B N 1
ATOM 2328 C CA . THR B 1 122 ? 18.266 -5.609 -2.984 1 96.69 122 THR B CA 1
ATOM 2329 C C . THR B 1 122 ? 17.312 -5.676 -1.791 1 96.69 122 THR B C 1
ATOM 2331 O O . THR B 1 122 ? 17.453 -4.906 -0.837 1 96.69 122 THR B O 1
ATOM 2334 N N . LEU B 1 123 ? 16.391 -6.547 -1.856 1 98.12 123 LEU B N 1
ATOM 2335 C CA . LEU B 1 123 ? 15.352 -6.633 -0.827 1 98.12 123 LEU B CA 1
ATOM 2336 C C . LEU B 1 123 ? 15.906 -7.266 0.445 1 98.12 123 LEU B C 1
ATOM 2338 O O . LEU B 1 123 ? 16.672 -8.234 0.381 1 98.12 123 LEU B O 1
ATOM 2342 N N . SER B 1 124 ? 15.57 -6.711 1.562 1 97.69 124 SER B N 1
ATOM 2343 C CA . SER B 1 124 ? 15.906 -7.332 2.838 1 97.69 124 SER B CA 1
ATOM 2344 C C . SER B 1 124 ? 14.648 -7.758 3.594 1 97.69 124 SER B C 1
ATOM 2346 O O . SER B 1 124 ? 14.742 -8.398 4.641 1 97.69 124 SER B O 1
ATOM 2348 N N . ARG B 1 125 ? 13.555 -7.379 3.082 1 98.31 125 ARG B N 1
ATOM 2349 C CA . ARG B 1 125 ? 12.25 -7.691 3.652 1 98.31 125 ARG B CA 1
ATOM 2350 C C . ARG B 1 125 ? 11.25 -8.07 2.562 1 98.31 125 ARG B C 1
ATOM 2352 O O . ARG B 1 125 ? 11.008 -7.289 1.64 1 98.31 125 ARG B O 1
ATOM 2359 N N . VAL B 1 126 ? 10.711 -9.242 2.611 1 98.75 126 VAL B N 1
ATOM 2360 C CA . VAL B 1 126 ? 9.617 -9.672 1.741 1 98.75 126 VAL B CA 1
ATOM 2361 C C . VAL B 1 126 ? 8.32 -9.766 2.545 1 98.75 126 VAL B C 1
ATOM 2363 O O . VAL B 1 126 ? 8.305 -10.336 3.639 1 98.75 126 VAL B O 1
ATOM 2366 N N . GLU B 1 127 ? 7.297 -9.117 2.029 1 98.88 127 GLU B N 1
ATOM 2367 C CA . GLU B 1 127 ? 6.039 -9.07 2.768 1 98.88 127 GLU B CA 1
ATOM 2368 C C . GLU B 1 127 ? 4.863 -9.453 1.877 1 98.88 127 GLU B C 1
ATOM 2370 O O . GLU B 1 127 ? 5.004 -9.539 0.656 1 98.88 127 GLU B O 1
ATOM 2375 N N . LEU B 1 128 ? 3.764 -9.727 2.516 1 98.75 128 LEU B N 1
ATOM 2376 C CA . LEU B 1 128 ? 2.559 -10.07 1.768 1 98.75 128 LEU B CA 1
ATOM 2377 C C . LEU B 1 128 ? 1.311 -9.844 2.615 1 98.75 128 LEU B C 1
ATOM 2379 O O . LEU B 1 128 ? 1.402 -9.695 3.834 1 98.75 128 LEU B O 1
ATOM 2383 N N . GLU B 1 129 ? 0.231 -9.734 1.938 1 98.62 129 GLU B N 1
ATOM 2384 C CA . GLU B 1 129 ? -1.111 -9.711 2.512 1 98.62 129 GLU B CA 1
ATOM 2385 C C . GLU B 1 129 ? -1.909 -10.938 2.1 1 98.62 129 GLU B C 1
ATOM 2387 O O . GLU B 1 129 ? -1.86 -11.359 0.94 1 98.62 129 GLU B O 1
ATOM 2392 N N . VAL B 1 130 ? -2.568 -11.539 3.051 1 98.69 130 VAL B N 1
ATOM 2393 C CA . VAL B 1 130 ? -3.352 -12.734 2.754 1 98.69 130 VAL B CA 1
ATOM 2394 C C . VAL B 1 130 ? -4.688 -12.68 3.492 1 98.69 130 VAL B C 1
ATOM 2396 O O . VAL B 1 130 ? -4.738 -12.289 4.66 1 98.69 130 VAL B O 1
ATOM 2399 N N . VAL B 1 131 ? -5.738 -13.023 2.754 1 98.56 131 VAL B N 1
ATOM 2400 C CA . VAL B 1 131 ? -7.055 -13.07 3.385 1 98.56 131 VAL B CA 1
ATOM 2401 C C . VAL B 1 131 ? -7.051 -14.102 4.508 1 98.56 131 VAL B C 1
ATOM 2403 O O . VAL B 1 131 ? -6.594 -15.234 4.32 1 98.56 131 VAL B O 1
ATOM 2406 N N . ALA B 1 132 ? -7.574 -13.766 5.621 1 98.56 132 ALA B N 1
ATOM 2407 C CA . ALA B 1 132 ? -7.441 -14.555 6.848 1 98.56 132 ALA B CA 1
ATOM 2408 C C . ALA B 1 132 ? -8.023 -15.953 6.664 1 98.56 132 ALA B C 1
ATOM 2410 O O . ALA B 1 132 ? -7.488 -16.922 7.199 1 98.56 132 ALA B O 1
ATOM 2411 N N . ILE B 1 133 ? -9.039 -16.094 5.867 1 97.75 133 ILE B N 1
ATOM 2412 C CA . ILE B 1 133 ? -9.734 -17.375 5.738 1 97.75 133 ILE B CA 1
ATOM 2413 C C . ILE B 1 133 ? -9.047 -18.219 4.676 1 97.75 133 ILE B C 1
ATOM 2415 O O . ILE B 1 133 ? -9.414 -19.391 4.469 1 97.75 133 ILE B O 1
ATOM 2419 N N . ASN B 1 134 ? -8.086 -17.656 3.938 1 97.25 134 ASN B N 1
ATOM 2420 C CA . ASN B 1 134 ? -7.305 -18.438 2.98 1 97.25 134 ASN B CA 1
ATOM 2421 C C . ASN B 1 134 ? -6.25 -19.281 3.682 1 97.25 134 ASN B C 1
ATOM 2423 O O . ASN B 1 134 ? -5.051 -19 3.574 1 97.25 134 ASN B O 1
ATOM 2427 N N . LYS B 1 135 ? -6.641 -20.312 4.277 1 97.06 135 LYS B N 1
ATOM 2428 C CA . LYS B 1 135 ? -5.785 -21.141 5.133 1 97.06 135 LYS B CA 1
ATOM 2429 C C . LYS B 1 135 ? -4.688 -21.812 4.316 1 97.06 135 LYS B C 1
ATOM 2431 O O . LYS B 1 135 ? -3.564 -21.984 4.801 1 97.06 135 LYS B O 1
ATOM 2436 N N . LYS B 1 136 ? -5.008 -22.219 3.16 1 95.94 136 LYS B N 1
ATOM 2437 C CA . LYS B 1 136 ? -4.035 -22.891 2.307 1 95.94 136 LYS B CA 1
ATOM 2438 C C . LYS B 1 136 ? -2.844 -21.984 2.01 1 95.94 136 LYS B C 1
ATOM 2440 O O . LYS B 1 136 ? -1.691 -22.391 2.146 1 95.94 136 LYS B O 1
ATOM 2445 N N . ALA B 1 137 ? -3.113 -20.766 1.569 1 97.56 137 ALA B N 1
ATOM 2446 C CA . ALA B 1 137 ? -2.047 -19.797 1.285 1 97.56 137 ALA B CA 1
ATOM 2447 C C . ALA B 1 137 ? -1.24 -19.484 2.543 1 97.56 137 ALA B C 1
ATOM 2449 O O . ALA B 1 137 ? -0.008 -19.469 2.51 1 97.56 137 ALA B O 1
ATOM 2450 N N . ARG B 1 138 ? -1.92 -19.266 3.641 1 98 138 ARG B N 1
ATOM 2451 C CA . ARG B 1 138 ? -1.239 -18.953 4.895 1 98 138 ARG B CA 1
ATOM 2452 C C . ARG B 1 138 ? -0.292 -20.078 5.297 1 98 138 ARG B C 1
ATOM 2454 O O . ARG B 1 138 ? 0.83 -19.828 5.742 1 98 138 ARG B O 1
ATOM 2461 N N . HIS B 1 139 ? -0.746 -21.281 5.168 1 97.56 139 HIS B N 1
ATOM 2462 C CA . HIS B 1 139 ? 0.089 -22.438 5.492 1 97.56 139 HIS B CA 1
ATOM 2463 C C . HIS B 1 139 ? 1.348 -22.453 4.633 1 97.56 139 HIS B C 1
ATOM 2465 O O . HIS B 1 139 ? 2.445 -22.703 5.141 1 97.56 139 HIS B O 1
ATOM 2471 N N . LEU B 1 140 ? 1.192 -22.234 3.371 1 97.62 140 LEU B N 1
ATOM 2472 C CA . LEU B 1 140 ? 2.336 -22.172 2.471 1 97.62 140 LEU B CA 1
ATOM 2473 C C . LEU B 1 140 ? 3.332 -21.109 2.928 1 97.62 140 LEU B C 1
ATOM 2475 O O . LEU B 1 140 ? 4.535 -21.375 2.998 1 97.62 140 LEU B O 1
ATOM 2479 N N . TYR B 1 141 ? 2.84 -19.891 3.234 1 98.56 141 TYR B N 1
ATOM 2480 C CA . TYR B 1 141 ? 3.705 -18.781 3.629 1 98.56 141 TYR B CA 1
ATOM 2481 C C . TYR B 1 141 ? 4.434 -19.094 4.93 1 98.56 141 TYR B C 1
ATOM 2483 O O . TYR B 1 141 ? 5.629 -18.828 5.059 1 98.56 141 TYR B O 1
ATOM 2491 N N . GLU B 1 142 ? 3.703 -19.656 5.855 1 98.31 142 GLU B N 1
ATOM 2492 C CA . GLU B 1 142 ? 4.312 -20.062 7.117 1 98.31 142 GLU B CA 1
ATOM 2493 C C . GLU B 1 142 ? 5.414 -21.094 6.895 1 98.31 142 GLU B C 1
ATOM 2495 O O . GLU B 1 142 ? 6.5 -20.984 7.465 1 98.31 142 GLU B O 1
ATOM 2500 N N . LYS B 1 143 ? 5.129 -22.047 6.078 1 97.62 143 LYS B N 1
ATOM 2501 C CA . LYS B 1 143 ? 6.109 -23.094 5.762 1 97.62 143 LYS B CA 1
ATOM 2502 C C . LYS B 1 143 ? 7.359 -22.484 5.121 1 97.62 143 LYS B C 1
ATOM 2504 O O . LYS B 1 143 ? 8.461 -23 5.301 1 97.62 143 LYS B O 1
ATOM 2509 N N . CYS B 1 144 ? 7.176 -21.438 4.445 1 97.38 144 CYS B N 1
ATOM 2510 C CA . CYS B 1 144 ? 8.281 -20.797 3.75 1 97.38 144 CYS B CA 1
ATOM 2511 C C . CYS B 1 144 ? 8.977 -19.781 4.652 1 97.38 144 CYS B C 1
ATOM 2513 O O . CYS B 1 144 ? 9.836 -19.031 4.195 1 97.38 144 CYS B O 1
ATOM 2515 N N . GLY B 1 145 ? 8.586 -19.656 5.875 1 97.62 145 GLY B N 1
ATOM 2516 C CA . GLY B 1 145 ? 9.32 -18.875 6.852 1 97.62 145 GLY B CA 1
ATOM 2517 C C . GLY B 1 145 ? 8.734 -17.484 7.059 1 97.62 145 GLY B C 1
ATOM 2518 O O . GLY B 1 145 ? 9.352 -16.625 7.688 1 97.62 145 GLY B O 1
ATOM 2519 N N . PHE B 1 146 ? 7.559 -17.234 6.543 1 98.75 146 PHE B N 1
ATOM 2520 C CA . PHE B 1 146 ? 6.887 -15.961 6.812 1 98.75 146 PHE B CA 1
ATOM 2521 C C . PHE B 1 146 ? 6.246 -15.977 8.195 1 98.75 146 PHE B C 1
ATOM 2523 O O . PHE B 1 146 ? 5.707 -17 8.625 1 98.75 146 PHE B O 1
ATOM 2530 N N . GLU B 1 147 ? 6.277 -14.797 8.805 1 98.69 147 GLU B N 1
ATOM 2531 C CA . GLU B 1 147 ? 5.676 -14.633 10.125 1 98.69 147 GLU B CA 1
ATOM 2532 C C . GLU B 1 147 ? 4.594 -13.555 10.109 1 98.69 147 GLU B C 1
ATOM 2534 O O . GLU B 1 147 ? 4.719 -12.555 9.398 1 98.69 147 GLU B O 1
ATOM 2539 N N . GLU B 1 148 ? 3.529 -13.773 10.883 1 98.75 148 GLU B N 1
ATOM 2540 C CA . GLU B 1 148 ? 2.477 -12.766 10.992 1 98.75 148 GLU B CA 1
ATOM 2541 C C . GLU B 1 148 ? 2.975 -11.531 11.734 1 98.75 148 GLU B C 1
ATOM 2543 O O . GLU B 1 148 ? 3.559 -11.641 12.812 1 98.75 148 GLU B O 1
ATOM 2548 N N . GLU B 1 149 ? 2.766 -10.422 11.133 1 98.88 149 GLU B N 1
ATOM 2549 C CA . GLU B 1 149 ? 3.168 -9.172 11.766 1 98.88 149 GLU B CA 1
ATOM 2550 C C . GLU B 1 149 ? 1.954 -8.328 12.141 1 98.88 149 GLU B C 1
ATOM 2552 O O . GLU B 1 149 ? 2.092 -7.285 12.781 1 98.88 149 GLU B O 1
ATOM 2557 N N . GLY B 1 150 ? 0.811 -8.734 11.742 1 98.75 150 GLY B N 1
ATOM 2558 C CA . GLY B 1 150 ? -0.401 -8 12.07 1 98.75 150 GLY B CA 1
ATOM 2559 C C . GLY B 1 150 ? -1.631 -8.531 11.359 1 98.75 150 GLY B C 1
ATOM 2560 O O . GLY B 1 150 ? -1.534 -9.461 10.547 1 98.75 150 GLY B O 1
ATOM 2561 N N . ARG B 1 151 ? -2.723 -8.008 11.719 1 98.75 151 ARG B N 1
ATOM 2562 C CA . ARG B 1 151 ? -4.023 -8.359 11.164 1 98.75 151 ARG B CA 1
ATOM 2563 C C . ARG B 1 151 ? -4.906 -7.129 10.992 1 98.75 151 ARG B C 1
ATOM 2565 O O . ARG B 1 151 ? -5.152 -6.398 11.953 1 98.75 151 ARG B O 1
ATOM 2572 N N . LEU B 1 152 ? -5.281 -6.863 9.766 1 98.75 152 LEU B N 1
ATOM 2573 C CA . LEU B 1 152 ? -6.176 -5.754 9.461 1 98.75 152 LEU B CA 1
ATOM 2574 C C . LEU B 1 152 ? -7.637 -6.184 9.57 1 98.75 152 LEU B C 1
ATOM 2576 O O . LEU B 1 152 ? -8.125 -6.961 8.75 1 98.75 152 LEU B O 1
ATOM 2580 N N . LYS B 1 153 ? -8.297 -5.664 10.547 1 98.5 153 LYS B N 1
ATOM 2581 C CA . LYS B 1 153 ? -9.719 -5.957 10.703 1 98.5 153 LYS B CA 1
ATOM 2582 C C . LYS B 1 153 ? -10.523 -5.41 9.523 1 98.5 153 LYS B C 1
ATOM 2584 O O . LYS B 1 153 ? -10.32 -4.273 9.102 1 98.5 153 LYS B O 1
ATOM 2589 N N . ASN B 1 154 ? -11.43 -6.273 8.938 1 98.25 154 ASN B N 1
ATOM 2590 C CA . ASN B 1 154 ? -12.242 -5.875 7.789 1 98.25 154 ASN B CA 1
ATOM 2591 C C . ASN B 1 154 ? -11.383 -5.316 6.66 1 98.25 154 ASN B C 1
ATOM 2593 O O . ASN B 1 154 ? -11.719 -4.297 6.062 1 98.25 154 ASN B O 1
ATOM 2597 N N . GLY B 1 155 ? -10.281 -5.961 6.383 1 98.38 155 GLY B N 1
ATOM 2598 C CA . GLY B 1 155 ? -9.289 -5.426 5.465 1 98.38 155 GLY B CA 1
ATOM 2599 C C . GLY B 1 155 ? -9.664 -5.602 4.008 1 98.38 155 GLY B C 1
ATOM 2600 O O . GLY B 1 155 ? -9.078 -4.969 3.125 1 98.38 155 GLY B O 1
ATOM 2601 N N . VAL B 1 156 ? -10.656 -6.43 3.738 1 98.38 156 VAL B N 1
ATOM 2602 C CA . VAL B 1 156 ? -11.016 -6.676 2.348 1 98.38 156 VAL B CA 1
ATOM 2603 C C . VAL B 1 156 ? -12.5 -7.031 2.258 1 98.38 156 VAL B C 1
ATOM 2605 O O . VAL B 1 156 ? -13.023 -7.754 3.109 1 98.38 156 VAL B O 1
ATOM 2608 N N . LYS B 1 157 ? -13.133 -6.508 1.203 1 97.19 157 LYS B N 1
ATOM 2609 C CA . LYS B 1 157 ? -14.523 -6.863 0.934 1 97.19 157 LYS B CA 1
ATOM 2610 C C . LYS B 1 157 ? -14.617 -8.18 0.167 1 97.19 157 LYS B C 1
ATOM 2612 O O . LYS B 1 157 ? -13.969 -8.352 -0.865 1 97.19 157 LYS B O 1
ATOM 2617 N N . ILE B 1 158 ? -15.383 -9.109 0.636 1 95.44 158 ILE B N 1
ATOM 2618 C CA . ILE B 1 158 ? -15.672 -10.383 -0.016 1 95.44 158 ILE B CA 1
ATOM 2619 C C . ILE B 1 158 ? -17.172 -10.641 0.001 1 95.44 158 ILE B C 1
ATOM 2621 O O . ILE B 1 158 ? -17.781 -10.797 1.068 1 95.44 158 ILE B O 1
ATOM 2625 N N . GLY B 1 159 ? -17.75 -10.758 -1.208 1 91.62 159 GLY B N 1
ATOM 2626 C CA . GLY B 1 159 ? -19.203 -10.828 -1.26 1 91.62 159 GLY B CA 1
ATOM 2627 C C . GLY B 1 159 ? -19.875 -9.648 -0.604 1 91.62 159 GLY B C 1
ATOM 2628 O O . GLY B 1 159 ? -19.594 -8.492 -0.943 1 91.62 159 GLY B O 1
ATOM 2629 N N . ASP B 1 160 ? -20.781 -9.898 0.384 1 91.94 160 ASP B N 1
ATOM 2630 C CA . ASP B 1 160 ? -21.531 -8.836 1.04 1 91.94 160 ASP B CA 1
ATOM 2631 C C . ASP B 1 160 ? -20.906 -8.477 2.389 1 91.94 160 ASP B C 1
ATOM 2633 O O . ASP B 1 160 ? -21.438 -7.629 3.115 1 91.94 160 ASP B O 1
ATOM 2637 N N . GLY B 1 161 ? -19.812 -9.102 2.635 1 96 161 GLY B N 1
ATOM 2638 C CA . GLY B 1 161 ? -19.172 -8.875 3.922 1 96 161 GLY B CA 1
ATOM 2639 C C . GLY B 1 161 ? -17.703 -8.523 3.811 1 96 161 GLY B C 1
ATOM 2640 O O . GLY B 1 161 ? -17.25 -8.086 2.754 1 96 161 GLY B O 1
ATOM 2641 N N . TYR B 1 162 ? -17.078 -8.523 4.957 1 97.56 162 TYR B N 1
ATOM 2642 C CA . TYR B 1 162 ? -15.648 -8.227 5.043 1 97.56 162 TYR B CA 1
ATOM 2643 C C . TYR B 1 162 ? -14.891 -9.375 5.695 1 97.56 162 TYR B C 1
ATOM 2645 O O . TYR B 1 162 ? -15.461 -10.141 6.473 1 97.56 162 TYR B O 1
ATOM 2653 N N . GLU B 1 163 ? -13.672 -9.5 5.285 1 98.31 163 GLU B N 1
ATOM 2654 C CA . GLU B 1 163 ? -12.734 -10.422 5.918 1 98.31 163 GLU B CA 1
ATOM 2655 C C . GLU B 1 163 ? -11.469 -9.695 6.379 1 98.31 163 GLU B C 1
ATOM 2657 O O . GLU B 1 163 ? -11.133 -8.633 5.848 1 98.31 163 GLU B O 1
ATOM 2662 N N . ASP B 1 164 ? -10.844 -10.266 7.395 1 98.75 164 ASP B N 1
ATOM 2663 C CA . ASP B 1 164 ? -9.562 -9.727 7.844 1 98.75 164 ASP B CA 1
ATOM 2664 C C . ASP B 1 164 ? -8.453 -10.047 6.852 1 98.75 164 ASP B C 1
ATOM 2666 O O . ASP B 1 164 ? -8.539 -11.023 6.105 1 98.75 164 ASP B O 1
ATOM 2670 N N . ILE B 1 165 ? -7.484 -9.18 6.812 1 98.81 165 ILE B N 1
ATOM 2671 C CA . ILE B 1 165 ? -6.234 -9.438 6.105 1 98.81 165 ILE B CA 1
ATOM 2672 C C . ILE B 1 165 ? -5.117 -9.695 7.109 1 98.81 165 ILE B C 1
ATOM 2674 O O . ILE B 1 165 ? -4.961 -8.953 8.078 1 98.81 165 ILE B O 1
ATOM 2678 N N . VAL B 1 166 ? -4.406 -10.75 6.906 1 98.88 166 VAL B N 1
ATOM 2679 C CA . VAL B 1 166 ? -3.221 -11.031 7.707 1 98.88 166 VAL B CA 1
ATOM 2680 C C . VAL B 1 166 ? -1.975 -10.523 6.988 1 98.88 166 VAL B C 1
ATOM 2682 O O . VAL B 1 166 ? -1.791 -10.773 5.793 1 98.88 166 VAL B O 1
ATOM 2685 N N . LEU B 1 167 ? -1.171 -9.758 7.68 1 98.88 167 LEU B N 1
ATOM 2686 C CA . LEU B 1 167 ? 0.112 -9.273 7.18 1 98.88 167 LEU B CA 1
ATOM 2687 C C . LEU B 1 167 ? 1.242 -10.211 7.59 1 98.88 167 LEU B C 1
ATOM 2689 O O . LEU B 1 167 ? 1.399 -10.523 8.773 1 98.88 167 LEU B O 1
ATOM 2693 N N . MET B 1 168 ? 1.991 -10.664 6.629 1 98.88 168 MET B N 1
ATOM 2694 C CA . MET B 1 168 ? 3.121 -11.539 6.914 1 98.88 168 MET B CA 1
ATOM 2695 C C . MET B 1 168 ? 4.395 -11.016 6.258 1 98.88 168 MET B C 1
ATOM 2697 O O . MET B 1 168 ? 4.336 -10.32 5.238 1 98.88 168 MET B O 1
ATOM 2701 N N . ALA B 1 169 ? 5.5 -11.367 6.863 1 98.88 169 ALA B N 1
ATOM 2702 C CA . ALA B 1 169 ? 6.777 -10.938 6.301 1 98.88 169 ALA B CA 1
ATOM 2703 C C . ALA B 1 169 ? 7.883 -11.938 6.617 1 98.88 169 ALA B C 1
ATOM 2705 O O . ALA B 1 169 ? 7.746 -12.75 7.535 1 98.88 169 ALA B O 1
ATOM 2706 N N . LYS B 1 170 ? 8.852 -11.93 5.859 1 98.62 170 LYS B N 1
ATOM 2707 C CA . LYS B 1 170 ? 10.094 -12.695 6.012 1 98.62 170 LYS B CA 1
ATOM 2708 C C . LYS B 1 170 ? 11.312 -11.797 5.836 1 98.62 170 LYS B C 1
ATOM 2710 O O . LYS B 1 170 ? 11.453 -11.117 4.816 1 98.62 170 LYS B O 1
ATOM 2715 N N . MET B 1 171 ? 12.148 -11.734 6.855 1 98.19 171 MET B N 1
ATOM 2716 C CA . MET B 1 171 ? 13.406 -11.008 6.762 1 98.19 171 MET B CA 1
ATOM 2717 C C . MET B 1 171 ? 14.453 -11.844 6.02 1 98.19 171 MET B C 1
ATOM 2719 O O . MET B 1 171 ? 14.57 -13.047 6.25 1 98.19 171 MET B O 1
ATOM 2723 N N . ILE B 1 172 ? 15.125 -11.172 5.125 1 96 172 ILE B N 1
ATOM 2724 C CA . ILE B 1 172 ? 16.141 -11.852 4.32 1 96 172 ILE B CA 1
ATOM 2725 C C . ILE B 1 172 ? 17.531 -11.562 4.891 1 96 172 ILE B C 1
ATOM 2727 O O . ILE B 1 172 ? 17.953 -10.406 4.938 1 96 172 ILE B O 1
ATOM 2731 N N . GLU B 1 173 ? 18.188 -12.539 5.445 1 84.81 173 GLU B N 1
ATOM 2732 C CA . GLU B 1 173 ? 19.531 -12.422 6.008 1 84.81 173 GLU B CA 1
ATOM 2733 C C . GLU B 1 173 ? 20.594 -12.711 4.957 1 84.81 173 GLU B C 1
ATOM 2735 O O . GLU B 1 173 ? 20.484 -13.688 4.215 1 84.81 173 GLU B O 1
ATOM 2740 N N . ARG B 1 174 ? 21.359 -11.672 4.633 1 74.81 174 ARG B N 1
ATOM 2741 C CA . ARG B 1 174 ? 22.484 -11.969 3.74 1 74.81 174 ARG B CA 1
ATOM 2742 C C . ARG B 1 174 ? 23.781 -12.125 4.523 1 74.81 174 ARG B C 1
ATOM 2744 O O . ARG B 1 174 ? 23.938 -11.539 5.598 1 74.81 174 ARG B O 1
#

Nearest PDB structures (foldseek):
  2i79-assembly1_E  TM=9.745E-01  e=2.923E-20  Streptococcus pneumoniae TIGR4
  2i79-assembly3_D  TM=9.730E-01  e=1.382E-19  Streptococcus pneumoniae TIGR4
  2vi7-assembly2_C  TM=8.477E-01  e=5.810E-14  Pseudomonas aeruginosa
  1s7l-assembly1_A  TM=7.832E-01  e=2.045E-12  Salmonella enterica subsp. enterica serovar Typhimurium str. LT2
  3r96-assembly1_A  TM=7.445E-01  e=7.465E-12  Escherichia coli

pLDDT: mean 95.56, std 8.61, range [36.0, 98.88]

Organism: NCBI:txid638301

Foldseek 3Di:
DPPPQDKDKDQDALVCLVLQQVQQLQQQPVDQWDPHHNNGDPDDSVRSSVVSVVQVVAQQKGKMFIDRVSHTFKIKIWDADPDPVGRLEIEIDMTGRPVCPPVCPVLVVLVVVVVSCQPGHSHQKYKYKTFPVPVVVVVSCVVSPKDWPDKAQQPDDDDPGGTIITMIMDGHDD/DPPPQDKDKDQDALVCLVLVQVQQLQQQPVDQWDPHHNNGDPDDSVRSSVVSVVQVVAQQKGKMFIDRVSHTFKIKIWDADPDPVGRQEIEIDMTGRPVCPPVCPVLVVLVVVVVSCQPGHSHQKYKYKTFPPPVVVVVSCVVSPKDWPDKAQQPDDDDPGGTIITMIMDGHDD

InterPro domains:
  IPR000182 GNAT domain [PF00583] (48-146)
  IPR000182 GNAT domain [PS51186] (7-173)
  IPR016181 Acyl-CoA N-acyltransferase [SSF55729] (7-170)